Protein AF-A0A5E3XFF3-F1 (afdb_monomer_lite)

Radius of gyration: 21.35 Å; chains: 1; bounding box: 50×36×66 Å

Secondary structure (DSSP, 8-state):
--STTGGGGS----TT-SSPPPPEE-TT--EEEEEEEHHHHHHHHHTEE--TT-EEEEEEE-TT--SHHHHHHHHHHHIIIIIHHHHHHT-STT-SEEEEEEEPPP-SS---S---EEEEEEEEESSSSS-SEEEEEEES--HHHHTS-HHHHHHHTSGGGGG--EEEEES---GGGGSHHHHHHHHHH-TT--EEEEBTTHHHHHHHHHHHHGGG-TT--EEEEES-EE-HHHHHHHHHHHHT-SS--EEEEEEEEE-HHHHHHHHHHHHHH---EEEEE-TTSSS----------

Structure (mmCIF, N/CA/C/O backbone):
data_AF-A0A5E3XFF3-F1
#
_entry.id   AF-A0A5E3XFF3-F1
#
loop_
_atom_site.group_PDB
_atom_site.id
_atom_site.type_symbol
_atom_site.label_atom_id
_atom_site.label_alt_id
_atom_site.label_comp_id
_atom_site.label_asym_id
_atom_site.label_entity_id
_atom_site.label_seq_id
_atom_site.pdbx_PDB_ins_code
_atom_site.Cartn_x
_atom_site.Cartn_y
_atom_site.Cartn_z
_atom_site.occupancy
_atom_site.B_iso_or_equiv
_atom_site.auth_seq_id
_atom_site.auth_comp_id
_atom_site.auth_asym_id
_atom_site.auth_atom_id
_atom_site.pdbx_PDB_model_num
ATOM 1 N N . MET A 1 1 ? 16.169 -21.742 -19.708 1.00 41.34 1 MET A N 1
ATOM 2 C CA . MET A 1 1 ? 17.192 -20.919 -19.018 1.00 41.34 1 MET A CA 1
ATOM 3 C C . MET A 1 1 ? 18.179 -20.257 -19.992 1.00 41.34 1 MET A C 1
ATOM 5 O O . MET A 1 1 ? 19.166 -19.703 -19.539 1.00 41.34 1 MET A O 1
ATOM 9 N N . THR A 1 2 ? 17.910 -20.255 -21.303 1.00 44.78 2 THR A N 1
ATOM 10 C CA . THR A 1 2 ? 18.890 -19.907 -22.350 1.00 44.78 2 THR A CA 1
ATOM 11 C C . THR A 1 2 ? 18.649 -18.565 -23.060 1.00 44.78 2 THR A C 1
ATOM 13 O O . THR A 1 2 ? 19.544 -18.106 -23.753 1.00 44.78 2 THR A O 1
ATOM 16 N N . ASP A 1 3 ? 17.522 -17.877 -22.834 1.00 50.62 3 ASP A N 1
ATOM 17 C CA . ASP A 1 3 ? 17.206 -16.621 -23.552 1.00 50.62 3 ASP A CA 1
ATOM 18 C C . ASP A 1 3 ? 17.627 -15.327 -22.824 1.00 50.62 3 ASP A C 1
ATOM 20 O O . ASP A 1 3 ? 17.732 -14.267 -23.438 1.00 50.62 3 ASP A O 1
ATOM 24 N N . LEU A 1 4 ? 17.910 -15.378 -21.516 1.00 42.06 4 LEU A N 1
ATOM 25 C CA . LEU A 1 4 ? 18.220 -14.175 -20.723 1.00 42.06 4 LEU A CA 1
ATOM 26 C C . LEU A 1 4 ? 19.669 -13.681 -20.877 1.00 42.06 4 LEU A C 1
ATOM 28 O O . LEU A 1 4 ? 19.920 -12.487 -20.715 1.00 42.06 4 LEU A O 1
ATOM 32 N N . GLU A 1 5 ? 20.628 -14.554 -21.207 1.00 42.16 5 GLU A N 1
ATOM 33 C CA . GLU A 1 5 ? 22.022 -14.126 -21.421 1.00 42.16 5 GLU A CA 1
ATOM 34 C C . GLU A 1 5 ? 22.217 -13.387 -22.749 1.00 42.16 5 GLU A C 1
ATOM 36 O O . GLU A 1 5 ? 22.999 -12.438 -22.801 1.00 42.16 5 GLU A O 1
ATOM 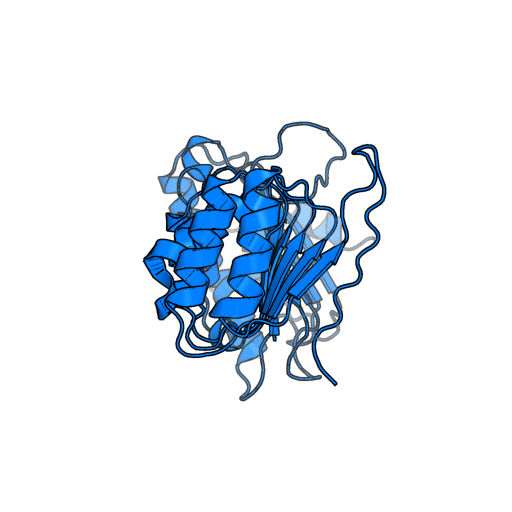41 N N . ALA A 1 6 ? 21.446 -13.731 -23.786 1.00 48.19 6 ALA A N 1
ATOM 42 C CA . ALA A 1 6 ? 21.474 -13.023 -25.066 1.00 48.19 6 ALA A CA 1
ATOM 43 C C . ALA A 1 6 ? 21.045 -11.548 -24.923 1.00 48.19 6 ALA A C 1
ATOM 45 O O . ALA A 1 6 ? 21.601 -10.669 -25.581 1.00 48.19 6 ALA A O 1
ATOM 46 N N . LEU A 1 7 ? 20.126 -11.248 -23.997 1.00 47.81 7 LEU A N 1
ATOM 47 C CA . LEU A 1 7 ? 19.674 -9.880 -23.719 1.00 47.81 7 LEU A CA 1
ATOM 48 C C . LEU A 1 7 ? 20.729 -9.020 -22.998 1.00 47.81 7 LEU A C 1
ATOM 50 O O . LEU A 1 7 ? 20.665 -7.794 -23.070 1.00 47.81 7 LEU A O 1
ATOM 54 N N . ARG A 1 8 ? 21.728 -9.621 -22.332 1.00 48.38 8 ARG A N 1
ATOM 55 C CA . ARG A 1 8 ? 22.768 -8.873 -21.595 1.00 48.38 8 ARG A CA 1
ATOM 56 C C . ARG A 1 8 ? 23.814 -8.217 -22.494 1.00 48.38 8 ARG A C 1
ATOM 58 O O . ARG A 1 8 ? 24.471 -7.280 -22.041 1.00 48.38 8 ARG A O 1
ATOM 65 N N . GLN A 1 9 ? 23.981 -8.696 -23.727 1.00 49.94 9 GLN A N 1
ATOM 66 C CA . GLN A 1 9 ? 24.974 -8.169 -24.671 1.00 49.94 9 GLN A CA 1
ATOM 67 C C . GLN A 1 9 ? 24.425 -7.085 -25.607 1.00 49.94 9 GLN A C 1
ATOM 69 O O . GLN A 1 9 ? 25.189 -6.515 -26.383 1.00 49.94 9 GLN A O 1
ATOM 74 N N . ILE A 1 10 ? 23.128 -6.768 -25.535 1.00 53.09 10 ILE A N 1
ATOM 75 C CA . ILE A 1 10 ? 22.531 -5.718 -26.364 1.00 53.09 10 ILE A CA 1
ATOM 76 C C . ILE A 1 10 ? 23.055 -4.355 -25.875 1.00 53.09 10 ILE A C 1
ATOM 78 O O . ILE A 1 10 ? 22.833 -4.005 -24.709 1.00 53.09 10 ILE A O 1
ATOM 82 N N . PRO A 1 11 ? 23.750 -3.571 -26.726 1.00 49.94 11 PRO A N 1
ATOM 83 C CA . PRO A 1 11 ? 24.155 -2.214 -26.384 1.00 49.94 11 PRO A CA 1
ATOM 84 C C . PRO A 1 11 ? 22.918 -1.412 -25.992 1.00 49.94 11 PRO A C 1
ATOM 86 O O . PRO A 1 11 ? 21.947 -1.367 -26.745 1.00 49.94 11 PRO A O 1
ATOM 89 N N . LEU A 1 12 ? 22.940 -0.798 -24.808 1.00 49.22 12 LEU A N 1
ATOM 90 C CA . LEU A 1 12 ? 21.832 0.033 -24.349 1.00 49.22 12 LEU A CA 1
ATOM 91 C C . LEU A 1 12 ? 21.651 1.189 -25.342 1.00 49.22 12 LEU A C 1
ATOM 93 O O . LEU A 1 12 ? 22.572 2.005 -25.462 1.00 49.22 12 LEU A O 1
ATOM 97 N N . PRO A 1 13 ? 20.514 1.284 -26.055 1.00 48.97 13 PRO A N 1
ATOM 98 C CA . PRO A 1 13 ? 20.259 2.441 -26.893 1.00 48.97 13 PRO A CA 1
ATOM 99 C C . PRO A 1 13 ? 20.263 3.689 -26.010 1.00 48.97 13 PRO A C 1
ATOM 101 O O . PRO A 1 13 ? 19.769 3.678 -24.877 1.00 48.97 13 PRO A O 1
ATOM 104 N N . SER A 1 14 ? 20.837 4.780 -26.515 1.00 50.91 14 SER A N 1
ATOM 105 C CA . SER A 1 14 ? 20.645 6.074 -25.879 1.00 50.91 14 SER A CA 1
ATOM 106 C C . SER A 1 14 ? 19.142 6.367 -25.867 1.00 50.91 14 SER A C 1
ATOM 108 O O . SER A 1 14 ? 18.477 6.309 -26.900 1.00 50.91 14 SER A O 1
ATOM 110 N N . LEU A 1 15 ? 18.595 6.710 -24.697 1.00 51.69 15 LEU A N 1
ATOM 111 C CA . LEU A 1 15 ? 17.179 7.076 -24.507 1.00 51.69 15 LEU A CA 1
ATOM 112 C C . LEU A 1 15 ? 16.758 8.346 -25.294 1.00 51.69 15 LEU A C 1
ATOM 114 O O . LEU A 1 15 ? 15.664 8.855 -25.098 1.00 51.69 15 LEU A O 1
ATOM 118 N N . GLN A 1 16 ? 17.626 8.868 -26.170 1.00 47.78 16 GLN A N 1
ATOM 119 C CA . GLN A 1 16 ? 17.430 10.046 -27.021 1.00 47.78 16 GLN A CA 1
ATOM 120 C C . GLN A 1 16 ? 17.363 9.709 -28.527 1.00 47.78 16 GLN A C 1
ATOM 122 O O . GLN A 1 16 ? 17.363 10.613 -29.359 1.00 47.78 16 GLN A O 1
ATOM 127 N N . SER A 1 17 ? 17.335 8.426 -28.906 1.00 47.41 17 SER A N 1
ATOM 128 C CA . SER A 1 17 ? 17.172 7.999 -30.304 1.00 47.41 17 SER A CA 1
ATOM 129 C C . SER A 1 17 ? 15.835 8.485 -30.890 1.00 47.41 17 SER A C 1
ATOM 131 O O . SER A 1 17 ? 14.776 8.157 -30.363 1.00 47.41 17 SER A O 1
ATOM 133 N N . GLN A 1 18 ? 15.885 9.223 -32.008 1.00 50.91 18 GLN A N 1
ATOM 134 C CA . GLN A 1 18 ? 14.717 9.766 -32.730 1.00 50.91 18 GLN A CA 1
ATOM 135 C C . GLN A 1 18 ? 13.839 8.704 -33.418 1.00 50.91 18 GLN A C 1
ATOM 137 O O . GLN A 1 18 ? 12.769 9.031 -33.929 1.00 50.91 18 GLN A O 1
ATOM 142 N N . HIS A 1 19 ? 14.263 7.440 -33.436 1.00 47.84 19 HIS A N 1
ATOM 143 C CA . HIS A 1 19 ? 13.439 6.340 -33.923 1.00 47.84 19 HIS A CA 1
ATOM 144 C C . HIS A 1 19 ? 12.851 5.570 -32.740 1.00 47.84 19 HIS A C 1
ATOM 146 O O . HIS A 1 19 ? 13.616 5.207 -31.836 1.00 47.84 19 HIS A O 1
ATOM 152 N N . PRO A 1 20 ? 11.527 5.303 -32.733 1.00 55.16 20 PRO A N 1
ATOM 153 C CA . PRO A 1 20 ? 10.927 4.476 -31.700 1.00 55.16 20 PRO A CA 1
ATOM 154 C C . PRO A 1 20 ? 11.626 3.110 -31.708 1.00 55.16 20 PRO A C 1
ATOM 156 O O . PRO A 1 20 ? 11.876 2.560 -32.790 1.00 55.16 20 PRO A O 1
ATOM 159 N N . PRO A 1 21 ? 12.010 2.575 -30.536 1.00 60.88 21 PRO A N 1
ATOM 160 C CA . PRO A 1 21 ? 12.632 1.265 -30.470 1.00 60.88 21 PRO A CA 1
ATOM 161 C C . PRO A 1 21 ? 11.710 0.243 -31.134 1.00 60.88 21 PRO A C 1
ATOM 163 O O . PRO A 1 21 ? 10.493 0.290 -30.966 1.00 60.88 21 PRO A O 1
ATOM 166 N N . LYS A 1 22 ? 12.292 -0.675 -31.913 1.00 68.94 22 LYS A N 1
ATOM 167 C CA . LYS A 1 22 ? 11.537 -1.806 -32.455 1.00 68.94 22 LYS A CA 1
ATOM 168 C C . LYS A 1 22 ? 10.955 -2.578 -31.273 1.00 68.94 22 LYS A C 1
ATOM 170 O O . LYS A 1 22 ? 11.723 -3.068 -30.445 1.00 68.94 22 LYS A O 1
ATOM 175 N N . SER A 1 23 ? 9.632 -2.657 -31.193 1.00 77.00 23 SER A N 1
ATOM 176 C CA . SER A 1 23 ? 8.955 -3.456 -30.184 1.00 77.00 23 SER A CA 1
ATOM 177 C C . SER A 1 23 ? 9.107 -4.942 -30.500 1.00 77.00 23 SER A C 1
ATOM 179 O O . SER A 1 23 ? 9.095 -5.371 -31.657 1.00 77.00 23 SER A O 1
ATOM 181 N N . VAL A 1 24 ? 9.291 -5.740 -29.453 1.00 85.06 24 VAL A N 1
ATOM 182 C CA . VAL A 1 24 ? 9.275 -7.199 -29.524 1.00 85.06 24 VAL A CA 1
ATOM 183 C C . VAL A 1 24 ? 7.954 -7.683 -28.941 1.00 85.06 24 VAL A C 1
ATOM 185 O O . VAL A 1 24 ? 7.688 -7.504 -27.752 1.00 85.06 24 VAL A O 1
ATOM 188 N N . SER A 1 25 ? 7.135 -8.314 -29.784 1.00 87.31 25 SER A N 1
ATOM 189 C CA . SER A 1 25 ? 5.850 -8.889 -29.381 1.00 87.31 25 SER A CA 1
ATOM 190 C C . SER A 1 25 ? 6.030 -10.284 -28.790 1.00 87.31 25 SER A C 1
ATOM 192 O O . SER A 1 25 ? 6.503 -11.202 -29.465 1.00 87.31 25 SER A O 1
ATOM 194 N N . LEU A 1 26 ? 5.644 -10.456 -27.522 1.00 87.88 26 LEU A N 1
ATOM 195 C CA . LEU A 1 26 ? 5.744 -11.724 -26.793 1.00 87.88 26 LEU A CA 1
ATOM 196 C C . LEU A 1 26 ? 4.352 -12.304 -26.503 1.00 87.88 26 LEU A C 1
ATOM 198 O O . LEU A 1 26 ? 3.983 -12.535 -25.356 1.00 87.88 26 LEU A O 1
ATOM 202 N N . SER A 1 27 ? 3.574 -12.574 -27.554 1.00 88.75 27 SER A N 1
ATOM 203 C CA . SER A 1 27 ? 2.142 -12.934 -27.478 1.00 88.75 27 SER A CA 1
ATOM 204 C C . SER A 1 27 ? 1.789 -14.161 -26.620 1.00 88.75 27 SER A C 1
ATOM 206 O O . SER A 1 27 ? 0.639 -14.317 -26.219 1.00 88.75 27 SER A O 1
ATOM 208 N N . LYS A 1 28 ? 2.760 -15.034 -26.323 1.00 90.25 28 LYS A N 1
ATOM 209 C CA . LYS A 1 28 ? 2.586 -16.235 -25.482 1.00 90.25 28 LYS A CA 1
ATOM 210 C C . LYS A 1 28 ? 3.226 -16.115 -24.095 1.00 90.25 28 LYS A C 1
ATOM 212 O O . LYS A 1 28 ? 3.295 -17.110 -23.374 1.00 90.25 28 LYS A O 1
ATOM 217 N N . LEU A 1 29 ? 3.742 -14.941 -23.729 1.00 91.69 29 LEU A N 1
ATOM 218 C CA . LEU A 1 29 ? 4.393 -14.745 -22.441 1.00 91.69 29 LEU A CA 1
ATOM 219 C C . LEU A 1 29 ? 3.367 -14.840 -21.312 1.00 91.69 29 LEU A C 1
ATOM 221 O O . LEU A 1 29 ? 2.369 -14.130 -21.298 1.00 91.69 29 LEU A O 1
ATOM 225 N N . GLN A 1 30 ? 3.629 -15.729 -20.358 1.00 92.06 30 GLN A N 1
ATOM 226 C CA . GLN A 1 30 ? 2.787 -15.887 -19.171 1.00 92.06 30 GLN A CA 1
ATOM 227 C C . GLN A 1 30 ? 3.320 -15.079 -17.989 1.00 92.06 30 GLN A C 1
ATOM 229 O O . GLN A 1 30 ? 2.544 -14.506 -17.228 1.00 92.06 30 GLN A O 1
ATOM 234 N N . THR A 1 31 ? 4.646 -15.018 -17.859 1.00 93.44 31 THR A N 1
ATOM 235 C CA . THR A 1 31 ? 5.323 -14.369 -16.740 1.00 93.44 31 THR A CA 1
ATOM 236 C C . THR A 1 31 ? 6.511 -13.572 -17.248 1.00 93.44 31 THR A C 1
ATOM 238 O O . THR A 1 31 ? 7.383 -14.120 -17.923 1.00 93.44 31 THR A O 1
ATOM 241 N N . LEU A 1 32 ? 6.576 -12.302 -16.864 1.00 94.19 32 LEU A N 1
ATOM 242 C CA . LEU A 1 32 ? 7.746 -11.452 -17.007 1.00 94.19 32 LEU A CA 1
ATOM 243 C C . LEU A 1 32 ? 8.362 -11.225 -15.627 1.00 94.19 32 LEU A C 1
ATOM 245 O O . LEU A 1 32 ? 7.693 -10.722 -14.729 1.00 94.19 32 LEU A O 1
ATOM 249 N N . ASN A 1 33 ? 9.640 -11.562 -15.468 1.00 94.75 33 ASN A N 1
ATOM 250 C CA . ASN A 1 33 ? 10.399 -11.257 -14.259 1.00 94.75 33 ASN A CA 1
ATOM 251 C C . ASN A 1 33 ? 11.711 -10.566 -14.639 1.00 94.75 33 ASN A C 1
ATOM 253 O O . ASN A 1 33 ? 12.575 -11.183 -15.265 1.00 94.75 33 ASN A O 1
ATOM 257 N N . ILE A 1 34 ? 11.840 -9.290 -14.284 1.00 94.31 34 ILE A N 1
ATOM 258 C CA . ILE A 1 34 ? 13.022 -8.472 -14.553 1.00 94.31 34 ILE A CA 1
ATOM 259 C C . ILE A 1 34 ? 13.566 -7.951 -13.227 1.00 94.31 34 ILE A C 1
ATOM 261 O O . ILE A 1 34 ? 12.891 -7.198 -12.532 1.00 94.31 34 ILE A O 1
ATOM 265 N N . THR A 1 35 ? 14.825 -8.280 -12.942 1.00 92.94 35 THR A N 1
ATOM 266 C CA . THR A 1 35 ? 15.599 -7.707 -11.835 1.00 92.94 35 THR A CA 1
ATOM 267 C C . THR A 1 35 ? 16.958 -7.280 -12.372 1.00 92.94 35 THR A C 1
ATOM 269 O O . THR A 1 35 ? 17.793 -8.127 -12.689 1.00 92.94 35 THR A O 1
ATOM 272 N N . ASP A 1 36 ? 17.177 -5.975 -12.524 1.00 93.44 36 ASP A N 1
ATOM 273 C CA . ASP A 1 36 ? 18.432 -5.431 -13.060 1.00 93.44 36 ASP A CA 1
ATOM 274 C C . ASP A 1 36 ? 18.616 -3.962 -12.635 1.00 93.44 36 ASP A C 1
ATOM 276 O O . ASP A 1 36 ? 17.775 -3.371 -11.955 1.00 93.44 36 ASP A O 1
ATOM 280 N N . ASN A 1 37 ? 19.715 -3.343 -13.068 1.00 93.19 37 ASN A N 1
ATOM 281 C CA . ASN A 1 37 ? 19.901 -1.902 -13.011 1.00 93.19 37 ASN A CA 1
ATOM 282 C C . ASN A 1 37 ? 18.696 -1.170 -13.608 1.00 93.19 37 ASN A C 1
ATOM 284 O O . ASN A 1 37 ? 18.279 -1.473 -14.728 1.00 93.19 37 ASN A O 1
ATOM 288 N N . ALA A 1 38 ? 18.202 -0.155 -12.892 1.00 93.88 38 ALA A N 1
ATOM 289 C CA . ALA A 1 38 ? 16.978 0.554 -13.246 1.00 93.88 38 ALA A CA 1
ATOM 290 C C . ALA A 1 38 ? 16.918 0.999 -14.719 1.00 93.88 38 ALA A C 1
ATOM 292 O O . ALA A 1 38 ? 15.908 0.789 -15.384 1.00 93.88 38 ALA A O 1
ATOM 293 N N . ARG A 1 39 ? 18.014 1.548 -15.270 1.00 93.25 39 ARG A N 1
ATOM 294 C CA . ARG A 1 39 ? 18.042 2.018 -16.668 1.00 93.25 39 ARG A CA 1
ATOM 295 C C . ARG A 1 39 ? 17.917 0.876 -17.671 1.00 93.25 39 ARG A C 1
ATOM 297 O O . ARG A 1 39 ? 17.211 1.014 -18.664 1.00 93.25 39 ARG A O 1
ATOM 304 N N . ARG A 1 40 ? 18.604 -0.242 -17.423 1.00 93.88 40 ARG A N 1
ATOM 305 C CA . ARG A 1 40 ? 18.564 -1.407 -18.313 1.00 93.88 40 ARG A CA 1
ATOM 306 C C . ARG A 1 40 ? 17.208 -2.096 -18.245 1.00 93.88 40 ARG A C 1
ATOM 308 O O . ARG A 1 40 ? 16.641 -2.391 -19.289 1.00 93.88 40 ARG A O 1
ATOM 315 N N . ALA A 1 41 ? 16.682 -2.304 -17.042 1.00 94.62 41 ALA A N 1
ATOM 316 C CA . ALA A 1 41 ? 15.364 -2.894 -16.851 1.00 94.62 41 ALA A CA 1
ATOM 317 C C . ALA A 1 41 ? 14.272 -2.070 -17.553 1.00 94.62 41 ALA A C 1
ATOM 319 O O . ALA A 1 41 ? 13.474 -2.634 -18.295 1.00 94.62 41 ALA A O 1
ATOM 320 N N . LEU A 1 42 ? 14.287 -0.739 -17.413 1.00 94.94 42 LEU A N 1
ATOM 321 C CA . LEU A 1 42 ? 13.349 0.134 -18.124 1.00 94.94 42 LEU A CA 1
ATOM 322 C C . LEU A 1 42 ? 13.518 0.089 -19.643 1.00 94.94 42 LEU A C 1
ATOM 324 O O . LEU A 1 42 ? 12.520 0.027 -20.353 1.00 94.94 42 LEU A O 1
ATOM 328 N N . ALA A 1 43 ? 14.754 0.077 -20.151 1.00 93.12 43 ALA A N 1
ATOM 329 C CA . ALA A 1 43 ? 15.001 -0.056 -21.586 1.00 93.12 43 ALA A CA 1
ATOM 330 C C . ALA A 1 43 ? 14.455 -1.381 -22.146 1.00 93.12 43 ALA A C 1
ATOM 332 O O . ALA A 1 43 ? 13.885 -1.385 -23.234 1.00 93.12 43 ALA A O 1
ATOM 333 N N . ILE A 1 44 ? 14.581 -2.480 -21.389 1.00 92.88 44 ILE A N 1
ATOM 334 C CA . ILE A 1 44 ? 13.985 -3.772 -21.747 1.00 92.88 44 ILE A CA 1
ATOM 335 C C . ILE A 1 44 ? 12.461 -3.643 -21.775 1.00 92.88 44 ILE A C 1
ATOM 337 O O . ILE A 1 44 ? 11.866 -3.897 -22.812 1.00 92.88 44 ILE A O 1
ATOM 341 N N . VAL A 1 45 ? 11.831 -3.196 -20.682 1.00 93.25 45 VAL A N 1
ATOM 342 C CA . VAL A 1 45 ? 10.361 -3.085 -20.584 1.00 93.25 45 VAL A CA 1
ATOM 343 C C . VAL A 1 45 ? 9.778 -2.176 -21.672 1.00 93.25 45 VAL A C 1
ATOM 345 O O . VAL A 1 45 ? 8.734 -2.486 -22.236 1.00 93.25 45 VAL A O 1
ATOM 348 N N . ASN A 1 46 ? 10.459 -1.081 -22.012 1.00 93.69 46 ASN A N 1
ATOM 349 C CA . ASN A 1 46 ? 10.027 -0.161 -23.065 1.00 93.69 46 ASN A CA 1
ATOM 350 C C . ASN A 1 46 ? 10.069 -0.785 -24.472 1.00 93.69 46 ASN A C 1
ATOM 352 O O . ASN A 1 46 ? 9.360 -0.340 -25.367 1.00 93.69 46 ASN A O 1
ATOM 356 N N . GLY A 1 47 ? 10.909 -1.800 -24.681 1.00 91.94 47 GLY A N 1
ATOM 357 C CA . GLY A 1 47 ? 11.004 -2.531 -25.944 1.00 91.94 47 GLY A CA 1
ATOM 358 C C . GLY A 1 47 ? 10.060 -3.731 -26.050 1.00 91.94 47 GLY A C 1
ATOM 359 O O . GLY A 1 47 ? 10.089 -4.416 -27.070 1.00 91.94 47 GLY A O 1
ATOM 360 N N . LEU A 1 48 ? 9.259 -4.026 -25.021 1.00 91.44 48 LEU A N 1
ATOM 361 C CA . LEU A 1 48 ? 8.378 -5.193 -24.991 1.00 91.44 48 LEU A CA 1
ATOM 362 C C . LEU A 1 48 ? 6.913 -4.803 -25.191 1.00 91.44 48 LEU A C 1
ATOM 364 O O . LEU A 1 48 ? 6.395 -3.911 -24.525 1.00 91.44 48 LEU A O 1
ATOM 368 N N . GLU A 1 49 ? 6.228 -5.555 -26.046 1.00 90.19 49 GLU A N 1
ATOM 369 C CA . GLU A 1 49 ? 4.767 -5.608 -26.089 1.00 90.19 49 GLU A CA 1
ATOM 370 C C . GLU A 1 49 ? 4.304 -6.833 -25.296 1.00 90.19 49 GLU A C 1
ATOM 372 O O . GLU A 1 49 ? 4.518 -7.983 -25.701 1.00 90.19 49 GLU A O 1
ATOM 377 N N . LEU A 1 50 ? 3.700 -6.577 -24.135 1.00 87.25 50 LEU A N 1
ATOM 378 C CA . LEU A 1 50 ? 3.269 -7.611 -23.200 1.00 87.25 50 LEU A CA 1
ATOM 379 C C . LEU A 1 50 ? 1.780 -7.930 -23.392 1.00 87.25 50 LEU A C 1
ATOM 381 O O . LEU A 1 50 ? 0.963 -7.008 -23.434 1.00 87.25 50 LEU A O 1
ATOM 385 N N . PRO A 1 51 ? 1.388 -9.216 -23.446 1.00 87.62 51 PRO A N 1
ATOM 386 C CA . PRO A 1 51 ? -0.014 -9.601 -23.319 1.00 87.62 51 PRO A CA 1
ATOM 387 C C . PRO A 1 51 ? -0.616 -9.074 -22.011 1.00 87.62 51 PRO A C 1
ATOM 389 O O . PRO A 1 51 ? 0.034 -9.165 -20.967 1.00 87.62 51 PRO A O 1
ATOM 392 N N . ALA A 1 52 ? -1.872 -8.615 -22.036 1.00 84.88 52 ALA A N 1
ATOM 393 C CA . ALA A 1 52 ? -2.564 -8.111 -20.843 1.00 84.88 52 ALA A CA 1
ATOM 394 C C . ALA A 1 52 ? -2.596 -9.138 -19.697 1.00 84.88 52 ALA A C 1
ATOM 396 O O . ALA A 1 52 ? -2.447 -8.779 -18.537 1.00 84.88 52 ALA A O 1
ATOM 397 N N . SER A 1 53 ? -2.682 -10.432 -20.015 1.00 86.00 53 SER A N 1
ATOM 398 C CA . SER A 1 53 ? -2.705 -11.521 -19.032 1.00 86.00 53 SER A CA 1
ATOM 399 C C . SER A 1 53 ? -1.356 -11.815 -18.355 1.00 86.00 53 SER A C 1
ATOM 401 O O . SER A 1 53 ? -1.274 -12.731 -17.534 1.00 86.00 53 SER A O 1
ATOM 403 N N . THR A 1 54 ? -0.278 -11.115 -18.721 1.00 90.12 54 THR A N 1
ATOM 404 C CA . THR A 1 54 ? 1.081 -11.418 -18.245 1.00 90.12 54 THR A CA 1
ATOM 405 C C . THR A 1 54 ? 1.240 -11.080 -16.766 1.00 90.12 54 THR A C 1
ATOM 407 O O . THR A 1 54 ? 1.064 -9.933 -16.350 1.00 90.12 54 THR A O 1
ATOM 410 N N . ILE A 1 55 ? 1.679 -12.054 -15.968 1.00 90.62 55 ILE A N 1
ATOM 411 C CA . ILE A 1 55 ? 2.129 -11.804 -14.597 1.00 90.62 55 ILE A CA 1
ATOM 412 C C . ILE A 1 55 ? 3.447 -11.033 -14.669 1.00 90.62 55 ILE A C 1
ATOM 414 O O . ILE A 1 55 ? 4.444 -11.548 -15.172 1.00 90.62 55 ILE A O 1
ATOM 418 N N . THR A 1 56 ? 3.453 -9.799 -14.174 1.00 92.62 56 THR A N 1
ATOM 419 C CA . THR A 1 56 ? 4.590 -8.886 -14.341 1.00 92.62 56 THR A CA 1
ATOM 420 C C . THR A 1 56 ? 5.265 -8.619 -13.006 1.00 92.62 56 THR A C 1
ATOM 422 O O . THR A 1 56 ? 4.611 -8.210 -12.052 1.00 92.62 56 THR A O 1
ATOM 425 N N . LEU A 1 57 ? 6.573 -8.860 -12.935 1.00 94.25 57 LEU A N 1
ATOM 426 C CA . LEU A 1 57 ? 7.419 -8.586 -11.779 1.00 94.25 57 LEU A CA 1
ATOM 427 C C . LEU A 1 57 ? 8.626 -7.772 -12.248 1.00 94.25 57 LEU A C 1
ATOM 429 O O . LEU A 1 57 ? 9.476 -8.281 -12.978 1.00 94.25 57 LEU A O 1
ATOM 433 N N . ILE A 1 58 ? 8.700 -6.507 -11.844 1.00 94.31 58 ILE A N 1
ATOM 434 C CA . ILE A 1 58 ? 9.779 -5.595 -12.237 1.00 94.31 58 ILE A CA 1
ATOM 435 C C . ILE A 1 58 ? 10.459 -5.057 -10.980 1.00 94.31 58 ILE A C 1
ATOM 437 O O . ILE A 1 58 ? 9.847 -4.346 -10.192 1.00 94.31 58 ILE A O 1
ATOM 441 N N . SER A 1 59 ? 11.739 -5.359 -10.801 1.00 94.06 59 SER A N 1
ATOM 442 C CA . SER A 1 59 ? 12.559 -4.871 -9.692 1.00 94.06 59 SER A CA 1
ATOM 443 C C . SER A 1 59 ? 13.727 -4.049 -10.232 1.00 94.06 59 SER A C 1
ATOM 445 O O . SER A 1 59 ? 14.542 -4.547 -11.011 1.00 94.06 59 SER A O 1
ATOM 447 N N . LEU A 1 60 ? 13.823 -2.788 -9.816 1.00 94.06 60 LEU A N 1
ATOM 448 C CA . LEU A 1 60 ? 14.827 -1.843 -10.302 1.00 94.06 60 LEU A CA 1
ATOM 449 C C . LEU A 1 60 ? 15.913 -1.590 -9.245 1.00 94.06 60 LEU A C 1
ATOM 451 O O . LEU A 1 60 ? 15.622 -1.086 -8.158 1.00 94.06 60 LEU A O 1
ATOM 455 N N . ASP A 1 61 ? 17.172 -1.888 -9.588 1.00 91.94 61 ASP A N 1
ATOM 456 C CA . ASP A 1 61 ? 18.342 -1.541 -8.769 1.00 91.94 61 ASP A CA 1
ATOM 457 C C . ASP A 1 61 ? 18.680 -0.056 -8.926 1.00 91.94 61 ASP A C 1
ATOM 459 O O . ASP A 1 61 ? 19.123 0.393 -9.995 1.00 91.94 61 ASP A O 1
ATOM 463 N N . CYS A 1 62 ? 18.521 0.698 -7.844 1.00 90.81 62 CYS A N 1
ATOM 464 C CA . CYS A 1 62 ? 18.781 2.131 -7.794 1.00 90.81 62 CYS A CA 1
ATOM 465 C C . CYS A 1 62 ? 20.175 2.483 -7.251 1.00 90.81 62 CYS A C 1
ATOM 467 O O . CYS A 1 62 ? 20.478 3.666 -7.113 1.00 90.81 62 CYS A O 1
ATOM 469 N N . ASN A 1 63 ? 21.067 1.511 -7.006 1.00 89.19 63 ASN A N 1
ATOM 470 C CA . ASN A 1 63 ? 22.373 1.761 -6.372 1.00 89.19 63 ASN A CA 1
ATOM 471 C C . ASN A 1 63 ? 23.254 2.788 -7.124 1.00 89.19 63 ASN A C 1
ATOM 473 O O . ASN A 1 63 ? 24.058 3.512 -6.532 1.00 89.19 63 ASN A O 1
ATOM 477 N N . ALA A 1 64 ? 23.092 2.885 -8.447 1.00 88.25 64 ALA A N 1
ATOM 478 C CA . ALA A 1 64 ? 23.819 3.849 -9.275 1.00 88.25 64 ALA A CA 1
ATOM 479 C C . ALA A 1 64 ? 23.348 5.309 -9.091 1.00 88.25 64 ALA A C 1
ATOM 481 O O . ALA A 1 64 ? 24.016 6.227 -9.572 1.00 88.25 64 ALA A O 1
ATOM 482 N N . MET A 1 65 ? 22.214 5.539 -8.423 1.00 88.62 65 MET A N 1
ATOM 483 C CA . MET A 1 65 ? 21.626 6.863 -8.222 1.00 88.62 65 MET A CA 1
ATOM 484 C C . MET A 1 65 ? 22.206 7.515 -6.973 1.00 88.62 65 MET A C 1
ATOM 486 O O . MET A 1 65 ? 22.172 6.964 -5.874 1.00 88.62 65 MET A O 1
ATOM 490 N N . LYS A 1 66 ? 22.778 8.704 -7.157 1.00 86.06 66 LYS A N 1
ATOM 491 C CA . LYS A 1 66 ? 23.495 9.445 -6.113 1.00 86.06 66 LYS A CA 1
ATOM 492 C C . LYS A 1 66 ? 22.791 10.737 -5.704 1.00 86.06 66 LYS A C 1
ATOM 494 O O . LYS A 1 66 ? 23.173 11.310 -4.690 1.00 86.06 66 LYS A O 1
ATOM 499 N N . SER A 1 67 ? 21.798 11.201 -6.465 1.00 86.31 67 SER A N 1
ATOM 500 C CA . SER A 1 67 ? 21.080 12.451 -6.192 1.00 86.31 67 SER A CA 1
ATOM 501 C C . SER A 1 67 ? 19.563 12.302 -6.321 1.00 86.31 67 SER A C 1
ATOM 503 O O . SER A 1 67 ? 19.074 11.462 -7.075 1.00 86.31 67 SER A O 1
ATOM 505 N N . ALA A 1 68 ? 18.817 13.168 -5.628 1.00 83.88 68 ALA A N 1
ATOM 506 C CA . ALA A 1 68 ? 17.355 13.222 -5.709 1.00 83.88 68 ALA A CA 1
ATOM 507 C C . ALA A 1 68 ? 16.857 13.498 -7.140 1.00 83.88 68 ALA A C 1
ATOM 509 O O . ALA A 1 68 ? 15.918 12.862 -7.598 1.00 83.88 68 ALA A O 1
ATOM 510 N N . SER A 1 69 ? 17.540 14.367 -7.895 1.00 87.62 69 SER A N 1
ATOM 511 C CA . SER A 1 69 ? 17.198 14.633 -9.302 1.00 87.62 69 SER A CA 1
ATOM 512 C C . SER A 1 69 ? 17.295 13.380 -10.181 1.00 87.62 69 SER A C 1
ATOM 514 O O . SER A 1 69 ? 16.436 13.165 -11.031 1.00 87.62 69 SER A O 1
ATOM 516 N N . GLN A 1 70 ? 18.293 12.513 -9.964 1.00 90.25 70 GLN A N 1
ATOM 517 C CA . GLN A 1 70 ? 18.391 11.249 -10.704 1.00 90.25 70 GLN A CA 1
ATOM 518 C C . GLN A 1 70 ? 17.232 10.305 -10.386 1.00 90.25 70 GLN A C 1
ATOM 520 O O . GLN A 1 70 ? 16.756 9.620 -11.289 1.00 90.25 70 GLN A O 1
ATOM 525 N N . VAL A 1 71 ? 16.781 10.286 -9.130 1.00 87.94 71 VAL A N 1
ATOM 526 C CA . VAL A 1 71 ? 15.627 9.488 -8.711 1.00 87.94 71 VAL A CA 1
ATOM 527 C C . VAL A 1 71 ? 14.345 10.053 -9.311 1.00 87.94 71 VAL A C 1
ATOM 529 O O . VAL A 1 71 ? 13.593 9.298 -9.906 1.00 87.94 71 VAL A O 1
ATOM 532 N N . ASN A 1 72 ? 14.129 11.367 -9.270 1.00 88.50 72 ASN A N 1
ATOM 533 C CA . ASN A 1 72 ? 12.948 11.983 -9.882 1.00 88.50 72 ASN A CA 1
ATOM 534 C C . ASN A 1 72 ? 12.895 11.718 -11.393 1.00 88.50 72 ASN A C 1
ATOM 536 O O . ASN A 1 72 ? 11.861 11.313 -11.912 1.00 88.50 72 ASN A O 1
ATOM 540 N N . ASN A 1 73 ? 14.031 11.831 -12.090 1.00 91.12 73 ASN A N 1
ATOM 541 C CA . ASN A 1 73 ? 14.120 11.481 -13.510 1.00 91.12 73 ASN A CA 1
ATOM 542 C C . ASN A 1 73 ? 13.848 9.991 -13.771 1.00 91.12 73 ASN A C 1
ATOM 544 O O . ASN A 1 73 ? 13.342 9.642 -14.839 1.00 91.12 73 ASN A O 1
ATOM 548 N N . LEU A 1 74 ? 14.216 9.101 -12.839 1.00 92.69 74 LEU A N 1
ATOM 549 C CA . LEU A 1 74 ? 13.833 7.691 -12.906 1.00 92.69 74 LEU A CA 1
ATOM 550 C C . LEU A 1 74 ? 12.321 7.546 -12.732 1.00 92.69 74 LEU A C 1
ATOM 552 O O . LEU A 1 74 ? 11.711 6.842 -13.524 1.00 92.69 74 LEU A O 1
ATOM 556 N N . LEU A 1 75 ? 11.729 8.194 -11.728 1.00 91.38 75 LEU A N 1
ATOM 557 C CA . LEU A 1 75 ? 10.298 8.105 -11.441 1.00 91.38 75 LEU A CA 1
ATOM 558 C C . LEU A 1 75 ? 9.461 8.587 -12.628 1.00 91.38 75 LEU A C 1
ATOM 560 O O . LEU A 1 75 ? 8.556 7.876 -13.038 1.00 91.38 75 LEU A O 1
ATOM 564 N N . THR A 1 76 ? 9.840 9.686 -13.287 1.00 91.75 76 THR A N 1
ATOM 565 C CA . THR A 1 76 ? 9.184 10.123 -14.533 1.00 91.75 76 THR A CA 1
ATOM 566 C C . THR A 1 76 ? 9.247 9.061 -15.637 1.00 91.75 76 THR A C 1
ATOM 568 O O . THR A 1 76 ? 8.270 8.847 -16.350 1.00 91.75 76 THR A O 1
ATOM 571 N N . GLN A 1 77 ? 10.380 8.369 -15.792 1.00 93.56 77 GLN A N 1
ATOM 572 C CA . GLN A 1 77 ? 10.498 7.281 -16.772 1.00 93.56 77 GLN A CA 1
ATOM 573 C C . GLN A 1 77 ? 9.692 6.047 -16.366 1.00 93.56 77 GLN A C 1
ATOM 575 O O . GLN A 1 77 ? 9.105 5.392 -17.221 1.00 93.56 77 GLN A O 1
ATOM 580 N N . VAL A 1 78 ? 9.667 5.726 -15.073 1.00 93.88 78 VAL A N 1
ATOM 581 C CA . VAL A 1 78 ? 8.848 4.658 -14.501 1.00 93.88 78 VAL A CA 1
ATOM 582 C C . VAL A 1 78 ? 7.370 4.943 -14.766 1.00 93.88 78 VAL A C 1
ATOM 584 O O . VAL A 1 78 ? 6.690 4.071 -15.293 1.00 93.88 78 VAL A O 1
ATOM 587 N N . ASP A 1 79 ? 6.889 6.158 -14.520 1.00 91.50 79 ASP A N 1
ATOM 588 C CA . ASP A 1 79 ? 5.507 6.547 -14.814 1.00 91.50 79 ASP A CA 1
ATOM 589 C C . ASP A 1 79 ? 5.195 6.398 -16.304 1.00 91.50 79 ASP A C 1
ATOM 591 O O . ASP A 1 79 ? 4.198 5.785 -16.683 1.00 91.50 79 ASP A O 1
ATOM 595 N N . HIS A 1 80 ? 6.085 6.900 -17.162 1.00 92.00 80 HIS A N 1
ATOM 596 C CA . HIS A 1 80 ? 5.883 6.840 -18.603 1.00 92.00 80 HIS A CA 1
ATOM 597 C C . HIS A 1 80 ? 5.892 5.407 -19.148 1.00 92.00 80 HIS A C 1
ATOM 599 O O . HIS A 1 80 ? 5.054 5.072 -19.977 1.00 92.00 80 HIS A O 1
ATOM 605 N N . ILE A 1 81 ? 6.818 4.557 -18.702 1.00 92.75 81 ILE A N 1
ATOM 606 C CA . ILE A 1 81 ? 6.993 3.203 -19.243 1.00 92.75 81 ILE A CA 1
ATOM 607 C C . ILE A 1 81 ? 6.083 2.225 -18.501 1.00 92.75 81 ILE A C 1
ATOM 609 O O . ILE A 1 81 ? 5.208 1.592 -19.082 1.00 92.75 81 ILE A O 1
ATOM 613 N N . ILE A 1 82 ? 6.296 2.093 -17.195 1.00 92.06 82 ILE A N 1
ATOM 614 C CA . ILE A 1 82 ? 5.636 1.097 -16.354 1.00 92.06 82 ILE A CA 1
ATOM 615 C C . ILE A 1 82 ? 4.180 1.498 -16.094 1.00 92.06 82 ILE A C 1
ATOM 617 O O . ILE A 1 82 ? 3.289 0.659 -16.236 1.00 92.06 82 ILE A O 1
ATOM 621 N N . GLY A 1 83 ? 3.932 2.774 -15.782 1.00 91.06 83 GLY A N 1
ATOM 622 C CA . GLY A 1 83 ? 2.579 3.295 -15.578 1.00 91.06 83 GLY A CA 1
ATOM 623 C C . GLY A 1 83 ? 1.705 3.150 -16.826 1.00 91.06 83 GLY A C 1
ATOM 624 O O . GLY A 1 83 ? 0.575 2.675 -16.720 1.00 91.06 83 GLY A O 1
ATOM 625 N N . SER A 1 84 ? 2.235 3.450 -18.019 1.00 89.00 84 SER A N 1
ATOM 626 C CA . SER A 1 84 ? 1.501 3.260 -19.285 1.00 89.00 84 SER A CA 1
ATOM 627 C C . SER A 1 84 ? 1.221 1.791 -19.602 1.00 89.00 84 SER A C 1
ATOM 629 O O . SER A 1 84 ? 0.124 1.468 -20.056 1.00 89.00 84 SER A O 1
ATOM 631 N N . HIS A 1 85 ? 2.168 0.883 -19.334 1.00 88.56 85 HIS A N 1
ATOM 632 C CA . HIS A 1 85 ? 1.938 -0.560 -19.496 1.00 88.56 85 HIS A CA 1
ATOM 633 C C . HIS A 1 85 ? 0.814 -1.056 -18.589 1.00 88.56 85 HIS A C 1
ATOM 635 O O . HIS A 1 85 ? -0.083 -1.764 -19.044 1.00 88.56 85 HIS A O 1
ATOM 641 N N . LEU A 1 86 ? 0.826 -0.643 -17.320 1.00 89.75 86 LEU A N 1
ATOM 642 C CA . LEU A 1 86 ? -0.242 -0.976 -16.384 1.00 89.75 86 LEU A CA 1
ATOM 643 C C . LEU A 1 86 ? -1.582 -0.375 -16.840 1.00 89.75 86 LEU A C 1
ATOM 645 O O . LEU A 1 86 ? -2.590 -1.076 -16.842 1.00 89.75 86 LEU A O 1
ATOM 649 N N . ALA A 1 87 ? -1.600 0.892 -17.270 1.00 88.94 87 ALA A N 1
ATOM 650 C CA . ALA A 1 87 ? -2.782 1.566 -17.817 1.00 88.94 87 ALA A CA 1
ATOM 651 C C . ALA A 1 87 ? -3.376 0.804 -19.010 1.00 88.94 87 ALA A C 1
ATOM 653 O O . ALA A 1 87 ? -4.577 0.559 -19.051 1.00 88.94 87 ALA A O 1
ATOM 654 N N . SER A 1 88 ? -2.529 0.366 -19.942 1.00 87.25 88 SER A N 1
ATOM 655 C CA . SER A 1 88 ? -2.959 -0.423 -21.095 1.00 87.25 88 SER A CA 1
ATOM 656 C C . SER A 1 88 ? -3.520 -1.785 -20.680 1.00 87.25 88 SER A C 1
ATOM 658 O O . SER A 1 88 ? -4.554 -2.203 -21.206 1.00 87.25 88 SER A O 1
ATOM 660 N N . ALA A 1 89 ? -2.865 -2.468 -19.735 1.00 85.00 89 ALA A N 1
ATOM 661 C CA . ALA A 1 89 ? -3.288 -3.780 -19.248 1.00 85.00 89 ALA A CA 1
ATOM 662 C C . ALA A 1 89 ? -4.644 -3.744 -18.522 1.00 85.00 89 ALA A C 1
ATOM 664 O O . ALA A 1 89 ? -5.370 -4.734 -18.559 1.00 85.00 89 ALA A O 1
ATOM 665 N N . CYS A 1 90 ? -5.004 -2.604 -17.926 1.00 87.44 90 CYS A N 1
ATOM 666 C CA . CYS A 1 90 ? -6.280 -2.393 -17.237 1.00 87.44 90 CYS A CA 1
ATOM 667 C C . CYS A 1 90 ? -7.179 -1.362 -17.950 1.00 87.44 90 CYS A C 1
ATOM 669 O O . CYS A 1 90 ? -7.921 -0.613 -17.318 1.00 87.44 90 CYS A O 1
ATOM 671 N N . SER A 1 91 ? -7.105 -1.285 -19.278 1.00 86.25 91 SER A N 1
ATOM 672 C CA . SER A 1 91 ? -7.893 -0.322 -20.064 1.00 86.25 91 SER A CA 1
ATOM 673 C C . SER A 1 91 ? -9.371 -0.707 -20.221 1.00 86.25 91 SER A C 1
ATOM 675 O O . SER A 1 91 ? -10.188 0.118 -20.631 1.00 86.25 91 SER A O 1
ATOM 677 N N . SER A 1 92 ? -9.737 -1.953 -19.907 1.00 85.56 92 SER A N 1
ATOM 678 C CA . SER A 1 92 ? -11.105 -2.447 -20.077 1.00 85.56 92 SER A CA 1
ATOM 679 C C . SER A 1 92 ? -12.009 -2.016 -18.913 1.00 85.56 92 SER A C 1
ATOM 681 O O . SER A 1 92 ? -11.568 -2.029 -17.760 1.00 85.56 92 SER A O 1
ATOM 683 N N . PRO A 1 93 ? -13.289 -1.675 -19.153 1.00 84.75 93 PRO A N 1
ATOM 684 C CA . PRO A 1 93 ? -14.232 -1.393 -18.076 1.00 84.75 93 PRO A CA 1
ATOM 685 C C . PRO A 1 93 ? -14.312 -2.558 -17.084 1.00 84.75 93 PRO A C 1
ATOM 687 O O . PRO A 1 93 ? -14.508 -3.704 -17.482 1.00 84.75 93 PRO A O 1
ATOM 690 N N . GLY A 1 94 ? -14.156 -2.262 -15.794 1.00 84.69 94 GLY A N 1
ATOM 691 C CA . GLY A 1 94 ? -14.152 -3.281 -14.742 1.00 84.69 94 GLY A CA 1
ATOM 692 C C . GLY A 1 94 ? -12.850 -4.077 -14.619 1.00 84.69 94 GLY A C 1
ATOM 693 O O . GLY A 1 94 ? -12.795 -4.972 -13.787 1.00 84.69 94 GLY A O 1
ATOM 694 N N . SER A 1 95 ? -11.807 -3.758 -15.391 1.00 87.00 95 SER A N 1
ATOM 695 C CA . SER A 1 95 ? -10.459 -4.288 -15.153 1.00 87.00 95 SER A CA 1
ATOM 696 C C . SER A 1 95 ? -9.732 -3.479 -14.072 1.00 87.00 95 SER A C 1
ATOM 698 O O . SER A 1 95 ? -10.101 -2.343 -13.764 1.00 87.00 95 SER A O 1
ATOM 700 N N . GLY A 1 96 ? -8.721 -4.080 -13.448 1.00 89.88 96 GLY A N 1
ATOM 701 C CA . GLY A 1 96 ? -8.012 -3.494 -12.313 1.00 89.88 96 GLY A CA 1
ATOM 702 C C . GLY A 1 96 ? -7.731 -4.520 -11.225 1.00 89.88 96 GLY A C 1
ATOM 703 O O . GLY A 1 96 ? -7.785 -5.727 -11.465 1.00 89.88 96 GLY A O 1
ATOM 704 N N . PHE A 1 97 ? -7.432 -4.033 -10.024 1.00 93.19 97 PHE A N 1
ATOM 705 C CA . PHE A 1 97 ? -7.004 -4.858 -8.900 1.00 93.19 97 PHE A CA 1
ATOM 706 C C . PHE A 1 97 ? -7.710 -4.429 -7.625 1.00 93.19 97 PHE A C 1
ATOM 708 O O . PHE A 1 97 ? -7.750 -3.245 -7.298 1.00 93.19 97 PHE A O 1
ATOM 715 N N . GLU A 1 98 ? -8.207 -5.393 -6.858 1.00 93.88 98 GLU A N 1
ATOM 716 C CA . GLU A 1 98 ? -8.874 -5.080 -5.594 1.00 93.88 98 GLU A CA 1
ATOM 717 C C . GLU A 1 98 ? -7.893 -4.863 -4.443 1.00 93.88 98 GLU A C 1
ATOM 719 O O . GLU A 1 98 ? -8.249 -4.223 -3.451 1.00 93.88 98 GLU A O 1
ATOM 724 N N . THR A 1 99 ? -6.677 -5.410 -4.534 1.00 95.50 99 THR A N 1
ATOM 725 C CA . THR A 1 99 ? -5.710 -5.397 -3.432 1.00 95.50 99 THR A CA 1
ATOM 726 C C . THR A 1 99 ? -4.396 -4.743 -3.823 1.00 95.50 99 THR A C 1
ATOM 728 O O . THR A 1 99 ? -3.731 -5.172 -4.761 1.00 95.50 99 THR A O 1
ATOM 731 N N . LEU A 1 100 ? -3.994 -3.763 -3.020 1.00 95.44 100 LEU A N 1
ATOM 732 C CA . LEU A 1 100 ? -2.669 -3.166 -2.996 1.00 95.44 100 LEU A CA 1
ATOM 733 C C . LEU A 1 100 ? -1.903 -3.674 -1.773 1.00 95.44 100 LEU A C 1
ATOM 735 O O . LEU A 1 100 ? -2.364 -3.527 -0.642 1.00 95.44 100 LEU A O 1
ATOM 739 N N . ILE A 1 101 ? -0.709 -4.215 -1.991 1.00 94.00 101 ILE A N 1
ATOM 740 C CA . ILE A 1 101 ? 0.231 -4.595 -0.938 1.00 94.00 101 ILE A CA 1
ATOM 741 C C . ILE A 1 101 ? 1.493 -3.749 -1.078 1.00 94.00 101 ILE A C 1
ATOM 743 O O . ILE A 1 101 ? 2.150 -3.766 -2.118 1.00 94.00 101 ILE A O 1
ATOM 747 N N . LEU A 1 102 ? 1.845 -3.034 -0.015 1.00 92.38 102 LEU A N 1
ATOM 748 C CA . LEU A 1 102 ? 3.102 -2.312 0.130 1.00 92.38 102 LEU A CA 1
ATOM 749 C C . LEU A 1 102 ? 3.996 -3.088 1.100 1.00 92.38 102 LEU A C 1
ATOM 751 O O . LEU A 1 102 ? 3.574 -3.425 2.206 1.00 92.38 102 LEU A O 1
ATOM 755 N N . SER A 1 103 ? 5.232 -3.377 0.710 1.00 90.06 103 SER A N 1
ATOM 756 C CA . SER A 1 103 ? 6.182 -4.081 1.578 1.00 90.06 103 SER A CA 1
ATOM 757 C C . SER A 1 103 ? 7.614 -3.653 1.330 1.00 90.06 103 SER A C 1
ATOM 759 O O . SER A 1 103 ? 7.905 -3.031 0.309 1.00 90.06 103 SER A O 1
ATOM 761 N N . SER A 1 104 ? 8.542 -4.001 2.226 1.00 86.12 104 SER A N 1
ATOM 762 C CA . SER A 1 104 ? 9.969 -3.887 1.902 1.00 86.12 104 SER A CA 1
ATOM 763 C C . SER A 1 104 ? 10.297 -4.695 0.654 1.00 86.12 104 SER A C 1
ATOM 765 O O . SER A 1 104 ? 9.733 -5.771 0.428 1.00 86.12 104 SER A O 1
ATOM 767 N N . ALA A 1 105 ? 11.185 -4.146 -0.176 1.00 81.06 105 ALA A N 1
ATOM 768 C CA . ALA A 1 105 ? 11.687 -4.872 -1.330 1.00 81.06 105 ALA A CA 1
ATOM 769 C C . ALA A 1 105 ? 12.400 -6.149 -0.843 1.00 81.06 105 ALA A C 1
ATOM 771 O O . ALA A 1 105 ? 13.165 -6.081 0.124 1.00 81.06 105 ALA A O 1
ATOM 772 N N . PRO A 1 106 ? 12.142 -7.313 -1.459 1.00 69.06 106 PRO A N 1
ATOM 773 C CA . PRO A 1 106 ? 12.752 -8.562 -1.033 1.00 69.06 106 PRO A CA 1
ATOM 774 C C . PRO A 1 106 ? 14.267 -8.526 -1.255 1.00 69.06 106 PRO A C 1
ATOM 776 O O . PRO A 1 106 ? 14.772 -7.950 -2.222 1.00 69.06 106 PRO A O 1
ATOM 779 N N . ASP A 1 107 ? 14.995 -9.181 -0.354 1.00 65.50 107 ASP A N 1
ATOM 780 C CA . ASP A 1 107 ? 16.429 -9.401 -0.505 1.00 65.50 107 ASP A CA 1
ATOM 781 C C . ASP A 1 107 ? 16.669 -10.466 -1.584 1.00 65.50 107 ASP A C 1
ATOM 783 O O . ASP A 1 107 ? 16.672 -11.669 -1.326 1.00 65.50 107 ASP A O 1
ATOM 787 N N . TYR A 1 108 ? 16.857 -10.017 -2.825 1.00 60.69 108 TYR A N 1
ATOM 788 C CA . TYR A 1 108 ? 17.166 -10.900 -3.951 1.00 60.69 108 TYR A CA 1
ATOM 789 C C . TYR A 1 108 ? 18.611 -11.420 -3.945 1.00 60.69 108 TYR A C 1
ATOM 791 O O . TYR A 1 108 ? 18.941 -12.284 -4.757 1.00 60.69 108 TYR A O 1
ATOM 799 N N . ARG A 1 109 ? 19.495 -10.890 -3.088 1.00 58.81 109 ARG A N 1
ATOM 800 C CA . ARG A 1 109 ? 20.918 -11.268 -3.058 1.00 58.81 109 ARG A CA 1
ATOM 801 C C . ARG A 1 109 ? 21.264 -12.181 -1.882 1.00 58.81 109 ARG A C 1
ATOM 803 O O . ARG A 1 109 ? 22.377 -12.699 -1.850 1.00 58.81 109 ARG A O 1
ATOM 810 N N . GLY A 1 110 ? 20.334 -12.400 -0.952 1.00 56.06 110 GLY A N 1
ATOM 811 C CA . GLY A 1 110 ? 20.556 -13.190 0.261 1.00 56.06 110 GLY A CA 1
ATOM 812 C C . GLY A 1 110 ? 21.592 -12.567 1.200 1.00 56.06 110 GLY A C 1
ATOM 813 O O . GLY A 1 110 ? 22.126 -13.254 2.074 1.00 56.06 110 GLY A O 1
ATOM 814 N N . VAL A 1 111 ? 21.918 -11.287 1.001 1.00 52.28 111 VAL A N 1
ATOM 815 C CA . VAL A 1 111 ? 22.867 -10.551 1.829 1.00 52.28 111 VAL A CA 1
ATOM 816 C C . VAL A 1 111 ? 22.043 -9.674 2.756 1.00 52.28 111 VAL A C 1
ATOM 818 O O . VAL A 1 111 ? 21.374 -8.752 2.307 1.00 52.28 111 VAL A O 1
ATOM 821 N N . LYS A 1 112 ? 22.154 -9.917 4.068 1.00 55.28 112 LYS A N 1
ATOM 822 C CA . LYS A 1 112 ? 21.531 -9.122 5.147 1.00 55.28 112 LYS A CA 1
ATOM 823 C C . LYS A 1 112 ? 22.076 -7.685 5.251 1.00 55.28 112 LYS A C 1
ATOM 825 O O . LYS A 1 112 ? 22.258 -7.166 6.348 1.00 55.28 112 LYS A O 1
ATOM 830 N N . THR A 1 113 ? 22.412 -7.048 4.140 1.00 53.62 113 THR A N 1
ATOM 831 C CA . THR A 1 113 ? 22.625 -5.609 4.102 1.00 53.62 113 THR A CA 1
ATOM 832 C C . THR A 1 113 ? 21.277 -4.912 4.192 1.00 53.62 113 THR A C 1
ATOM 834 O O . THR A 1 113 ? 20.269 -5.431 3.718 1.00 53.62 113 THR A O 1
ATOM 837 N N . GLU A 1 114 ? 21.260 -3.750 4.835 1.00 59.44 114 GLU A N 1
ATOM 838 C CA . GLU A 1 114 ? 20.095 -2.880 4.978 1.00 59.44 114 GLU A CA 1
ATOM 839 C C . GLU A 1 114 ? 19.616 -2.435 3.588 1.00 59.44 114 GLU A C 1
ATOM 841 O O . GLU A 1 114 ? 20.010 -1.402 3.049 1.00 59.44 114 GLU A O 1
ATOM 846 N N . HIS A 1 115 ? 18.810 -3.276 2.939 1.00 62.5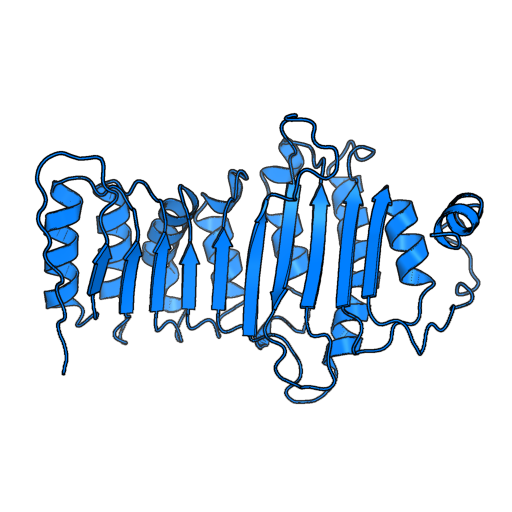3 115 HIS A N 1
ATOM 847 C CA . HIS A 1 115 ? 18.252 -2.971 1.636 1.00 62.53 115 HIS A CA 1
ATOM 848 C C . HIS A 1 115 ? 17.128 -1.962 1.815 1.00 62.53 115 HIS A C 1
ATOM 850 O O . HIS A 1 115 ? 15.995 -2.260 2.182 1.00 62.53 115 HIS A O 1
ATOM 856 N N . HIS A 1 116 ? 17.494 -0.725 1.542 1.00 76.62 116 HIS A N 1
ATOM 857 C CA . HIS A 1 116 ? 16.610 0.411 1.462 1.00 76.62 116 HIS A CA 1
ATOM 858 C C . HIS A 1 116 ? 15.784 0.338 0.169 1.00 76.62 116 HIS A C 1
ATOM 860 O O . HIS A 1 116 ? 16.323 0.406 -0.939 1.00 76.62 116 HIS A O 1
ATOM 866 N N . GLY A 1 117 ? 14.471 0.170 0.290 1.00 85.00 117 GLY A N 1
ATOM 867 C CA . GLY A 1 117 ? 13.588 0.035 -0.862 1.00 85.00 117 GLY A CA 1
ATOM 868 C C . GLY A 1 117 ? 12.165 -0.328 -0.478 1.00 85.00 117 GLY A C 1
ATOM 869 O O . GLY A 1 117 ? 11.882 -0.636 0.679 1.00 85.00 117 GLY A O 1
ATOM 870 N N . PHE A 1 118 ? 11.277 -0.316 -1.462 1.00 87.94 118 PHE A N 1
ATOM 871 C CA . PHE A 1 118 ? 9.900 -0.761 -1.300 1.00 87.94 118 PHE A CA 1
ATOM 872 C C . PHE A 1 118 ? 9.448 -1.541 -2.527 1.00 87.94 118 PHE A C 1
ATOM 874 O O . PHE A 1 118 ? 9.977 -1.387 -3.630 1.00 87.94 118 PHE A O 1
ATOM 881 N N . GLN A 1 119 ? 8.452 -2.379 -2.305 1.00 91.12 119 GLN A N 1
ATOM 882 C CA . GLN A 1 119 ? 7.735 -3.127 -3.308 1.00 91.12 119 GLN A CA 1
ATOM 883 C C . GLN A 1 119 ? 6.252 -2.802 -3.203 1.00 91.12 119 GLN A C 1
ATOM 885 O O . GLN A 1 119 ? 5.701 -2.618 -2.118 1.00 91.12 119 GLN A O 1
ATOM 890 N N . ILE A 1 120 ? 5.626 -2.777 -4.367 1.00 92.94 120 ILE A N 1
ATOM 891 C CA . ILE A 1 120 ? 4.201 -2.655 -4.584 1.00 92.94 120 ILE A CA 1
ATOM 892 C C . ILE A 1 120 ? 3.752 -3.921 -5.294 1.00 92.94 120 ILE A C 1
ATOM 894 O O . ILE A 1 120 ? 4.349 -4.316 -6.296 1.00 92.94 120 ILE A O 1
ATOM 898 N N . ALA A 1 121 ? 2.719 -4.564 -4.771 1.00 93.31 121 ALA A N 1
ATOM 899 C CA . ALA A 1 121 ? 2.026 -5.647 -5.443 1.00 93.31 121 ALA A CA 1
ATOM 900 C C . ALA A 1 121 ? 0.548 -5.297 -5.590 1.00 93.31 121 ALA A C 1
ATOM 902 O O . ALA A 1 121 ? -0.100 -4.871 -4.638 1.00 93.31 121 ALA A O 1
ATOM 903 N N . LEU A 1 122 ? 0.038 -5.493 -6.796 1.00 93.81 122 LEU A N 1
ATOM 904 C CA . LEU A 1 122 ? -1.365 -5.430 -7.140 1.00 93.81 122 LEU A CA 1
ATOM 905 C C . LEU A 1 122 ? -1.848 -6.862 -7.374 1.00 93.81 122 LEU A C 1
ATOM 907 O O . LEU A 1 122 ? -1.291 -7.603 -8.193 1.00 93.81 122 LEU A O 1
ATOM 911 N N . GLU A 1 123 ? -2.840 -7.266 -6.591 1.00 92.56 123 GLU A N 1
ATOM 912 C CA . GLU A 1 123 ? -3.363 -8.630 -6.536 1.00 92.56 123 GLU A CA 1
ATOM 913 C C . GLU A 1 123 ? -4.894 -8.626 -6.594 1.00 92.56 123 GLU A C 1
ATOM 915 O O . GLU A 1 123 ? -5.534 -7.590 -6.404 1.00 92.56 123 GLU A O 1
ATOM 920 N N . HIS A 1 124 ? -5.469 -9.808 -6.836 1.00 89.75 124 HIS A N 1
ATOM 921 C CA . HIS A 1 124 ? -6.909 -10.010 -7.026 1.00 89.75 124 HIS A CA 1
ATOM 922 C C . HIS A 1 124 ? -7.444 -9.167 -8.192 1.00 89.75 124 HIS A C 1
ATOM 924 O O . HIS A 1 124 ? -8.112 -8.151 -7.999 1.00 89.75 124 HIS A O 1
ATOM 930 N N . ALA A 1 125 ? -7.092 -9.587 -9.411 1.00 88.06 125 ALA A N 1
ATOM 931 C CA . ALA A 1 125 ? -7.598 -8.979 -10.634 1.00 88.06 125 ALA A CA 1
ATOM 932 C C . ALA A 1 125 ? -9.131 -9.046 -10.685 1.00 88.06 125 ALA A C 1
ATOM 934 O O . ALA A 1 125 ? -9.721 -10.073 -10.340 1.00 88.06 125 ALA A O 1
ATOM 935 N N . LEU A 1 126 ? -9.756 -7.952 -11.117 1.00 87.69 126 LEU A N 1
ATOM 936 C CA . LEU A 1 126 ? -11.212 -7.859 -11.237 1.00 87.69 126 LEU A CA 1
ATOM 937 C C . LEU A 1 126 ? -11.766 -8.636 -12.436 1.00 87.69 126 LEU A C 1
ATOM 939 O O . LEU A 1 126 ? -12.903 -9.106 -12.395 1.00 87.69 126 LEU A O 1
ATOM 943 N N . ASP A 1 127 ? -10.969 -8.789 -13.492 1.00 85.88 127 ASP A N 1
ATOM 944 C CA . ASP A 1 127 ? -11.322 -9.536 -14.689 1.00 85.88 127 ASP A CA 1
ATOM 945 C C . ASP A 1 127 ? -10.428 -10.775 -14.862 1.00 85.88 127 ASP A C 1
ATOM 947 O O . ASP A 1 127 ? -9.278 -10.838 -14.429 1.00 85.88 127 ASP A O 1
ATOM 951 N N . SER A 1 128 ? -10.963 -11.813 -15.508 1.00 80.75 128 SER A N 1
ATOM 952 C CA . SER A 1 128 ? -10.191 -13.032 -15.789 1.00 80.75 128 SER A CA 1
ATOM 953 C C . SER A 1 128 ? -9.210 -12.868 -16.955 1.00 80.75 128 SER A C 1
ATOM 955 O O . SER A 1 128 ? -8.343 -13.719 -17.148 1.00 80.75 128 SER A O 1
ATOM 957 N N . SER A 1 129 ? -9.393 -11.819 -17.763 1.00 79.38 129 SER A N 1
ATOM 958 C CA . SER A 1 129 ? -8.583 -11.481 -18.938 1.00 79.38 129 SER A CA 1
ATOM 959 C C . SER A 1 129 ? -7.334 -10.665 -18.612 1.00 79.38 129 SER A C 1
ATOM 961 O O . SER A 1 129 ? -6.364 -10.729 -19.372 1.00 79.38 129 SER A O 1
ATOM 963 N N . GLY A 1 130 ? -7.356 -9.903 -17.520 1.00 79.12 130 GLY A N 1
ATOM 964 C CA . GLY A 1 130 ? -6.270 -9.029 -17.121 1.00 79.12 130 GLY A CA 1
ATOM 965 C C . GLY A 1 130 ? -5.128 -9.745 -16.397 1.00 79.12 130 GLY A C 1
ATOM 966 O O . GLY A 1 130 ? -5.123 -10.971 -16.210 1.00 79.12 130 GLY A O 1
ATOM 967 N N . PRO A 1 131 ? -4.109 -8.977 -15.990 1.00 82.31 131 PRO A N 1
ATOM 968 C CA . PRO A 1 131 ? -2.958 -9.514 -15.283 1.00 82.31 131 PRO A CA 1
ATOM 969 C C . PRO A 1 131 ? -3.375 -10.003 -13.894 1.00 82.31 131 PRO A C 1
ATOM 971 O O . PRO A 1 131 ? -3.830 -9.228 -13.063 1.00 82.31 131 PRO A O 1
ATOM 974 N N . LYS A 1 132 ? -3.152 -11.289 -13.594 1.00 84.69 132 LYS A N 1
ATOM 975 C CA . LYS A 1 132 ? -3.496 -11.866 -12.274 1.00 84.69 132 LYS A CA 1
ATOM 976 C C . LYS A 1 132 ? -2.730 -11.230 -11.116 1.00 84.69 132 LYS A C 1
ATOM 978 O O . LYS A 1 132 ? -3.199 -11.206 -9.979 1.00 84.69 132 LYS A O 1
ATOM 983 N N . THR A 1 133 ? -1.498 -10.817 -11.383 1.00 89.31 133 THR A N 1
ATOM 984 C CA . THR A 1 133 ? -0.587 -10.267 -10.386 1.00 89.31 133 THR A CA 1
ATOM 985 C C . THR A 1 133 ? 0.362 -9.317 -11.077 1.00 89.31 133 THR A C 1
ATOM 987 O O . THR A 1 133 ? 0.927 -9.637 -12.128 1.00 89.31 133 THR A O 1
ATOM 990 N N . TRP A 1 134 ? 0.575 -8.173 -10.447 1.00 93.12 134 TRP A N 1
ATOM 991 C CA . TRP A 1 134 ? 1.504 -7.179 -10.934 1.00 93.12 134 TRP A CA 1
ATOM 992 C C . TRP A 1 134 ? 2.360 -6.670 -9.781 1.00 93.12 134 TRP A C 1
ATOM 994 O O . TRP A 1 134 ? 1.838 -6.309 -8.731 1.00 93.12 134 TRP A O 1
ATOM 1004 N N . ARG A 1 135 ? 3.684 -6.697 -9.933 1.00 94.19 135 ARG A N 1
ATOM 1005 C CA . ARG A 1 135 ? 4.631 -6.307 -8.888 1.00 94.19 135 ARG A CA 1
ATOM 1006 C C . ARG A 1 135 ? 5.691 -5.372 -9.429 1.00 94.19 135 ARG A C 1
ATOM 1008 O O . ARG A 1 135 ? 6.281 -5.619 -10.480 1.00 94.19 135 ARG A O 1
ATOM 1015 N N . PHE A 1 136 ? 5.991 -4.358 -8.635 1.00 93.75 136 PHE A N 1
ATOM 1016 C CA . PHE A 1 136 ? 7.046 -3.400 -8.896 1.00 93.75 136 PHE A CA 1
ATOM 1017 C C . PHE A 1 136 ? 7.840 -3.117 -7.636 1.00 93.75 136 PHE A C 1
ATOM 1019 O O . PHE A 1 136 ? 7.259 -2.897 -6.579 1.00 93.75 136 PHE A O 1
ATOM 1026 N N . ALA A 1 137 ? 9.161 -3.106 -7.741 1.00 92.94 137 ALA A N 1
ATOM 1027 C CA . ALA A 1 137 ? 10.039 -2.800 -6.628 1.00 92.94 137 ALA A CA 1
ATOM 1028 C C . ALA A 1 137 ? 11.133 -1.815 -7.034 1.00 92.94 137 ALA A C 1
ATOM 1030 O O . ALA A 1 137 ? 11.733 -1.928 -8.103 1.00 92.94 137 ALA A O 1
ATOM 1031 N N . LEU A 1 138 ? 11.440 -0.896 -6.124 1.00 91.25 138 LEU A N 1
ATOM 1032 C CA . LEU A 1 138 ? 12.654 -0.089 -6.142 1.00 91.25 138 LEU A CA 1
ATOM 1033 C C . LEU A 1 138 ? 13.525 -0.540 -4.972 1.00 91.25 138 LEU A C 1
ATOM 1035 O O . LEU A 1 138 ? 13.071 -0.512 -3.828 1.00 91.25 138 LEU A O 1
ATOM 1039 N N . TYR A 1 139 ? 14.770 -0.933 -5.233 1.00 88.69 139 TYR A N 1
ATOM 1040 C CA . TYR A 1 139 ? 15.697 -1.368 -4.185 1.00 88.69 139 TYR A CA 1
ATOM 1041 C C . TYR A 1 139 ? 17.054 -0.662 -4.283 1.00 88.69 139 TYR A C 1
ATOM 1043 O O . TYR A 1 139 ? 17.413 -0.114 -5.324 1.00 88.69 139 TYR A O 1
ATOM 1051 N N . ASN A 1 140 ? 17.803 -0.651 -3.176 1.00 85.88 140 ASN A N 1
ATOM 1052 C CA . ASN A 1 140 ? 19.030 0.138 -2.991 1.00 85.88 140 ASN A CA 1
ATOM 1053 C C . ASN A 1 140 ? 18.826 1.654 -3.192 1.00 85.88 140 ASN A C 1
ATOM 1055 O O . ASN A 1 140 ? 19.700 2.348 -3.717 1.00 85.88 140 ASN A O 1
ATOM 1059 N N . LEU A 1 141 ? 17.668 2.177 -2.783 1.00 82.50 141 LEU A N 1
ATOM 1060 C CA . LEU A 1 141 ? 17.444 3.619 -2.664 1.00 82.50 141 LEU A CA 1
ATOM 1061 C C . LEU A 1 141 ? 18.287 4.165 -1.504 1.00 82.50 141 LEU A C 1
ATOM 1063 O O . LEU A 1 141 ? 18.404 3.525 -0.471 1.00 82.50 141 LEU A O 1
ATOM 1067 N N . ARG A 1 142 ? 18.897 5.343 -1.628 1.00 79.56 142 ARG A N 1
ATOM 1068 C CA . ARG A 1 142 ? 19.676 5.916 -0.513 1.00 79.56 142 ARG A CA 1
ATOM 1069 C C . ARG A 1 142 ? 18.749 6.584 0.509 1.00 79.56 142 ARG A C 1
ATOM 1071 O O . ARG A 1 142 ? 17.744 7.176 0.123 1.00 79.56 142 ARG A O 1
ATOM 1078 N N . GLU A 1 143 ? 19.118 6.560 1.792 1.00 66.44 143 GLU A N 1
ATOM 1079 C CA . GLU A 1 143 ? 18.328 7.131 2.902 1.00 66.44 143 GLU A CA 1
ATOM 1080 C C . GLU A 1 143 ? 17.723 8.529 2.667 1.00 66.44 143 GLU A C 1
ATOM 1082 O O . GLU A 1 143 ? 16.533 8.686 2.936 1.00 66.44 143 GLU A O 1
ATOM 1087 N N . PRO A 1 144 ? 18.445 9.556 2.163 1.00 60.12 144 PRO A N 1
ATOM 1088 C CA . PRO A 1 144 ? 17.843 10.881 1.980 1.00 60.12 144 PRO A CA 1
ATOM 1089 C C . PRO A 1 144 ? 16.694 10.881 0.965 1.00 60.12 144 PRO A C 1
ATOM 1091 O O . PRO A 1 144 ? 15.823 11.738 1.036 1.00 60.12 144 PRO A O 1
ATOM 1094 N N . THR A 1 145 ? 16.669 9.915 0.047 1.00 63.81 145 THR A N 1
ATOM 1095 C CA . THR A 1 145 ? 15.587 9.723 -0.924 1.00 63.81 145 THR A CA 1
ATOM 1096 C C . THR A 1 145 ? 14.413 8.953 -0.323 1.00 63.81 145 THR A C 1
ATOM 1098 O O . THR A 1 145 ? 13.278 9.186 -0.711 1.00 63.81 145 THR A O 1
ATOM 1101 N N . LEU A 1 146 ? 14.664 8.055 0.634 1.00 61.75 146 LEU A N 1
ATOM 1102 C CA . LEU A 1 146 ? 13.600 7.323 1.322 1.00 61.75 146 LEU A CA 1
ATOM 1103 C C . LEU A 1 146 ? 12.827 8.181 2.324 1.00 61.75 146 LEU A C 1
ATOM 1105 O O . LEU A 1 146 ? 11.710 7.828 2.664 1.00 61.75 146 LEU A O 1
ATOM 1109 N N . LYS A 1 147 ? 13.393 9.277 2.834 1.00 66.44 147 LYS A N 1
ATOM 1110 C CA . LYS A 1 147 ? 12.678 10.121 3.806 1.00 66.44 147 LYS A CA 1
ATOM 1111 C C . LYS A 1 147 ? 11.450 10.813 3.216 1.00 66.44 147 LYS A C 1
ATOM 1113 O O . LYS A 1 147 ? 10.557 11.186 3.965 1.00 66.44 147 LYS A O 1
ATOM 1118 N N . ASP A 1 148 ? 11.409 10.975 1.899 1.00 70.69 148 ASP A N 1
ATOM 1119 C CA . ASP A 1 148 ? 10.265 11.523 1.189 1.00 70.69 148 ASP A CA 1
ATOM 1120 C C . ASP A 1 148 ? 9.465 10.373 0.565 1.00 70.69 148 ASP A C 1
ATOM 1122 O O . ASP A 1 148 ? 9.999 9.552 -0.181 1.00 70.69 148 ASP A O 1
ATOM 1126 N N . ALA A 1 149 ? 8.167 10.312 0.860 1.00 76.25 149 ALA A N 1
ATOM 1127 C CA . ALA A 1 149 ? 7.244 9.343 0.274 1.00 76.25 149 ALA A CA 1
ATOM 1128 C C . ALA A 1 149 ? 6.972 9.602 -1.226 1.00 76.25 149 ALA A C 1
ATOM 1130 O O . ALA A 1 149 ? 6.081 8.979 -1.806 1.00 76.25 149 ALA A O 1
ATOM 1131 N N . SER A 1 150 ? 7.714 10.508 -1.877 1.00 81.50 150 SER A N 1
ATOM 1132 C CA . SER A 1 150 ? 7.561 10.840 -3.295 1.00 81.50 150 SER A CA 1
ATOM 1133 C C . SER A 1 150 ? 7.594 9.629 -4.233 1.00 81.50 150 SER A C 1
ATOM 1135 O O . SER A 1 150 ? 6.680 9.543 -5.056 1.00 81.50 150 SER A O 1
ATOM 1137 N N . PRO A 1 151 ? 8.497 8.631 -4.110 1.00 83.75 151 PRO A N 1
ATOM 1138 C CA . PRO A 1 151 ? 8.446 7.454 -4.975 1.00 83.75 151 PRO A CA 1
ATOM 1139 C C . PRO A 1 151 ? 7.129 6.681 -4.866 1.00 83.75 151 PRO A C 1
ATOM 1141 O O . PRO A 1 151 ? 6.606 6.215 -5.874 1.00 83.75 151 PRO A O 1
ATOM 1144 N N . LEU A 1 152 ? 6.576 6.567 -3.653 1.00 85.06 152 LEU A N 1
ATOM 1145 C CA . LEU A 1 152 ? 5.281 5.926 -3.445 1.00 85.06 152 LEU A CA 1
ATOM 1146 C C . LEU A 1 152 ? 4.164 6.759 -4.082 1.00 85.06 152 LEU A C 1
ATOM 1148 O O . LEU A 1 152 ? 3.332 6.199 -4.788 1.00 85.06 152 LEU A O 1
ATOM 1152 N N . ARG A 1 153 ? 4.159 8.083 -3.875 1.00 85.50 153 ARG A N 1
ATOM 1153 C CA . ARG A 1 153 ? 3.145 8.981 -4.454 1.00 85.50 153 ARG A CA 1
ATOM 1154 C C . ARG A 1 153 ? 3.077 8.861 -5.973 1.00 85.50 153 ARG A C 1
ATOM 1156 O O . ARG A 1 153 ? 1.983 8.740 -6.506 1.00 85.50 153 ARG A O 1
ATOM 1163 N N . HIS A 1 154 ? 4.225 8.830 -6.652 1.00 85.94 154 HIS A N 1
ATOM 1164 C CA . HIS A 1 154 ? 4.286 8.621 -8.102 1.00 85.94 154 HIS A CA 1
ATOM 1165 C C . HIS A 1 154 ? 3.559 7.342 -8.528 1.00 85.94 154 HIS A C 1
ATOM 1167 O O . HIS A 1 154 ? 2.699 7.384 -9.405 1.00 85.94 154 HIS A O 1
ATOM 1173 N N . VAL A 1 155 ? 3.832 6.227 -7.846 1.00 85.75 155 VAL A N 1
ATOM 1174 C CA . VAL A 1 155 ? 3.207 4.946 -8.190 1.00 85.75 155 VAL A CA 1
ATOM 1175 C C . VAL A 1 155 ? 1.712 4.923 -7.867 1.00 85.75 155 VAL A C 1
ATOM 1177 O O . VAL A 1 155 ? 0.929 4.413 -8.663 1.00 85.75 155 VAL A O 1
ATOM 1180 N N . LEU A 1 156 ? 1.290 5.490 -6.733 1.00 87.94 156 LEU A N 1
ATOM 1181 C CA . LEU A 1 156 ? -0.127 5.511 -6.350 1.00 87.94 156 LEU A CA 1
ATOM 1182 C C . LEU A 1 156 ? -0.993 6.353 -7.298 1.00 87.94 156 LEU A C 1
ATOM 1184 O O . LEU A 1 156 ? -2.187 6.094 -7.403 1.00 87.94 156 LEU A O 1
ATOM 1188 N N . MET A 1 157 ? -0.407 7.323 -8.006 1.00 87.12 157 MET A N 1
ATOM 1189 C CA . MET A 1 157 ? -1.114 8.157 -8.986 1.00 87.12 157 MET A CA 1
ATOM 1190 C C . MET A 1 157 ? -1.392 7.455 -10.324 1.00 87.12 157 MET A C 1
ATOM 1192 O O . MET A 1 157 ? -1.987 8.062 -11.217 1.00 87.12 157 MET A O 1
ATOM 1196 N N . TRP A 1 158 ? -0.970 6.204 -10.519 1.00 88.06 158 TRP A N 1
ATOM 1197 C CA . TRP A 1 158 ? -1.283 5.502 -11.762 1.00 88.06 158 TRP A CA 1
ATOM 1198 C C . TRP A 1 158 ? -2.797 5.234 -11.886 1.00 88.06 158 TRP A C 1
ATOM 1200 O O . TRP A 1 158 ? -3.475 4.958 -10.895 1.00 88.06 158 TRP A O 1
ATOM 1210 N N . PRO A 1 159 ? -3.360 5.265 -13.106 1.00 72.75 159 PRO A N 1
ATOM 1211 C CA . PRO A 1 159 ? -4.809 5.359 -13.329 1.00 72.75 159 PRO A CA 1
ATOM 1212 C C . PRO A 1 159 ? -5.647 4.184 -12.792 1.00 72.75 159 PRO A C 1
ATOM 1214 O O . PRO A 1 159 ? -6.858 4.314 -12.641 1.00 72.75 159 PRO A O 1
ATOM 1217 N N . ASN A 1 160 ? -5.034 3.043 -12.473 1.00 71.50 160 ASN A N 1
ATOM 1218 C CA . ASN A 1 160 ? -5.761 1.810 -12.141 1.00 71.50 160 ASN A CA 1
ATOM 1219 C C . ASN A 1 160 ? -5.936 1.558 -10.644 1.00 71.50 160 ASN A C 1
ATOM 1221 O O . ASN A 1 160 ? -6.563 0.573 -10.245 1.00 71.50 160 ASN A O 1
ATOM 1225 N N . PHE A 1 161 ? -5.408 2.449 -9.810 1.00 77.12 161 PHE A N 1
ATOM 1226 C CA . PHE A 1 161 ? -5.529 2.348 -8.363 1.00 77.12 161 PHE A CA 1
ATOM 1227 C C . PHE A 1 161 ? -6.939 2.692 -7.850 1.00 77.12 161 PHE A C 1
ATOM 1229 O O . PHE A 1 161 ? -7.294 2.301 -6.742 1.00 77.12 161 PHE A O 1
ATOM 1236 N N . CYS A 1 162 ? -7.792 3.313 -8.675 1.00 72.88 162 CYS A N 1
ATOM 1237 C CA . CYS A 1 162 ? -9.182 3.649 -8.334 1.00 72.88 162 CYS A CA 1
ATOM 1238 C C . CYS A 1 162 ? -10.057 2.432 -7.974 1.00 72.88 162 CYS A C 1
ATOM 1240 O O . CYS A 1 162 ? -11.103 2.590 -7.351 1.00 72.88 162 CYS A O 1
ATOM 1242 N N . SER A 1 163 ? -9.647 1.227 -8.383 1.00 87.19 163 SER A N 1
ATOM 1243 C CA . SER A 1 163 ? -10.359 -0.032 -8.121 1.00 87.19 163 SER A CA 1
ATOM 1244 C C . SER A 1 163 ? -9.957 -0.720 -6.808 1.00 87.19 163 SER A C 1
ATOM 1246 O O . SER A 1 163 ? -10.604 -1.684 -6.390 1.00 87.19 163 SER A O 1
ATOM 1248 N N . VAL A 1 164 ? -8.913 -0.220 -6.141 1.00 94.31 164 VAL A N 1
ATOM 1249 C CA . VAL A 1 164 ? -8.362 -0.827 -4.929 1.00 94.31 164 VAL A CA 1
ATOM 1250 C C . VAL A 1 164 ? -9.334 -0.652 -3.767 1.00 94.31 164 VAL A C 1
ATOM 1252 O O . VAL A 1 164 ? -9.622 0.459 -3.327 1.00 94.31 164 VAL A O 1
ATOM 1255 N N . LYS A 1 165 ? -9.786 -1.780 -3.215 1.00 96.19 165 LYS A N 1
ATOM 1256 C CA . LYS A 1 165 ? -10.642 -1.844 -2.021 1.00 96.19 165 LYS A CA 1
ATOM 1257 C C . LYS A 1 165 ? -9.865 -2.243 -0.775 1.00 96.19 165 LYS A C 1
ATOM 1259 O O . LYS A 1 165 ? -10.328 -2.007 0.338 1.00 96.19 165 LYS A O 1
ATOM 1264 N N . ARG A 1 166 ? -8.697 -2.867 -0.931 1.00 97.25 166 ARG A N 1
ATOM 1265 C CA . ARG A 1 166 ? -7.875 -3.358 0.175 1.00 97.25 166 ARG A CA 1
ATOM 1266 C C . ARG A 1 166 ? -6.453 -2.837 0.066 1.00 97.25 166 ARG A C 1
ATOM 1268 O O . ARG A 1 166 ? -5.787 -3.077 -0.935 1.00 97.25 166 ARG A O 1
ATOM 1275 N N . VAL A 1 167 ? -5.971 -2.205 1.130 1.00 96.81 167 VAL A N 1
ATOM 1276 C CA . VAL A 1 167 ? -4.575 -1.777 1.265 1.00 96.81 167 VAL A CA 1
ATOM 1277 C C . VAL A 1 167 ? -3.934 -2.524 2.421 1.00 96.81 167 VAL A C 1
ATOM 1279 O O . VAL A 1 167 ? -4.372 -2.429 3.564 1.00 96.81 167 VAL A O 1
ATOM 1282 N N . ALA A 1 168 ? -2.873 -3.256 2.129 1.00 95.19 168 ALA A N 1
ATOM 1283 C CA . ALA A 1 168 ? -2.046 -3.933 3.110 1.00 95.19 168 ALA A CA 1
ATOM 1284 C C . ALA A 1 168 ? -0.650 -3.312 3.112 1.00 95.19 168 ALA A C 1
ATOM 1286 O O . ALA A 1 168 ? -0.052 -3.147 2.052 1.00 95.19 168 ALA A O 1
ATOM 1287 N N . ILE A 1 169 ? -0.115 -2.989 4.290 1.00 92.75 169 ILE A N 1
ATOM 1288 C CA . ILE A 1 169 ? 1.283 -2.565 4.425 1.00 92.75 169 ILE A CA 1
ATOM 1289 C C . ILE A 1 169 ? 1.980 -3.520 5.387 1.00 92.75 169 ILE A C 1
ATOM 1291 O O . ILE A 1 169 ? 1.750 -3.473 6.597 1.00 92.75 169 ILE A O 1
ATOM 1295 N N . TRP A 1 170 ? 2.804 -4.410 4.835 1.00 86.62 170 TRP A N 1
ATOM 1296 C CA . TRP A 1 170 ? 3.420 -5.533 5.545 1.00 86.62 170 TRP A CA 1
ATOM 1297 C C . TRP A 1 170 ? 4.932 -5.459 5.507 1.00 86.62 170 TRP A C 1
ATOM 1299 O O . TRP A 1 170 ? 5.505 -4.999 4.524 1.00 86.62 170 TRP A O 1
ATOM 1309 N N . HIS A 1 171 ? 5.585 -5.981 6.548 1.00 75.88 171 HIS A N 1
ATOM 1310 C CA . HIS A 1 171 ? 7.049 -6.102 6.602 1.00 75.88 171 HIS A CA 1
ATOM 1311 C C . HIS A 1 171 ? 7.803 -4.830 6.172 1.00 75.88 171 HIS A C 1
ATOM 1313 O O . HIS A 1 171 ? 8.901 -4.914 5.628 1.00 75.88 171 HIS A O 1
ATOM 1319 N N . ALA A 1 172 ? 7.200 -3.659 6.372 1.00 67.31 172 ALA A N 1
ATOM 1320 C CA . ALA A 1 172 ? 7.768 -2.393 5.960 1.00 67.31 172 ALA A CA 1
ATOM 1321 C C . ALA A 1 172 ? 8.83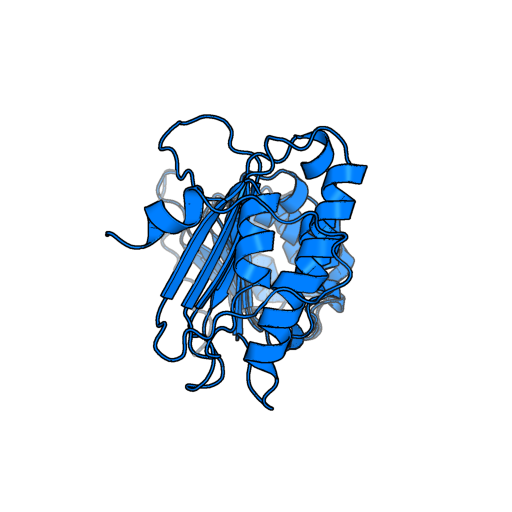4 -1.990 6.977 1.00 67.31 172 ALA A C 1
ATOM 1323 O O . ALA A 1 172 ? 8.540 -1.701 8.135 1.00 67.31 172 ALA A O 1
ATOM 1324 N N . SER A 1 173 ? 10.082 -1.996 6.531 1.00 72.12 173 SER A N 1
ATOM 1325 C CA . SER A 1 173 ? 11.236 -1.481 7.270 1.00 72.12 173 SER A CA 1
ATOM 1326 C C . SER A 1 173 ? 11.545 -0.027 6.912 1.00 72.12 173 SER A C 1
ATOM 1328 O O . SER A 1 173 ? 12.570 0.509 7.327 1.00 72.12 173 SER A O 1
ATOM 1330 N N . PHE A 1 174 ? 10.696 0.613 6.106 1.00 74.50 174 PHE A N 1
ATOM 1331 C CA . PHE A 1 174 ? 10.870 2.000 5.713 1.00 74.50 174 PHE A CA 1
ATOM 1332 C C . PHE A 1 174 ? 10.159 2.953 6.679 1.00 74.50 174 PHE A C 1
ATOM 1334 O O . PHE A 1 174 ? 8.940 2.905 6.835 1.00 74.50 174 PHE A O 1
ATOM 1341 N N . GLN A 1 175 ? 10.942 3.868 7.261 1.00 76.19 175 GLN A N 1
ATOM 1342 C CA . GLN A 1 175 ? 10.492 4.868 8.239 1.00 76.19 175 GLN A CA 1
ATOM 1343 C C . GLN A 1 175 ? 9.321 5.718 7.737 1.00 76.19 175 GLN A C 1
ATOM 1345 O O . GLN A 1 175 ? 8.455 6.093 8.516 1.00 76.19 175 GLN A O 1
ATOM 1350 N N . TRP A 1 176 ? 9.255 6.000 6.433 1.00 80.88 176 TRP A N 1
ATOM 1351 C CA . TRP A 1 176 ? 8.201 6.847 5.882 1.00 80.88 176 TRP A CA 1
ATOM 1352 C C . TRP A 1 176 ? 6.801 6.233 6.024 1.00 80.88 176 TRP A C 1
ATOM 1354 O O . TRP A 1 176 ? 5.834 6.980 6.112 1.00 80.88 176 TRP A O 1
ATOM 1364 N N . ALA A 1 177 ? 6.648 4.907 6.108 1.00 84.00 177 ALA A N 1
ATOM 1365 C CA . ALA A 1 177 ? 5.334 4.293 6.344 1.00 84.00 177 ALA A CA 1
ATOM 1366 C C . ALA A 1 177 ? 4.867 4.406 7.805 1.00 84.00 177 ALA A C 1
ATOM 1368 O O . ALA A 1 177 ? 3.698 4.167 8.106 1.00 84.00 177 ALA A O 1
ATOM 1369 N N . GLU A 1 178 ? 5.765 4.792 8.712 1.00 88.50 178 GLU A N 1
ATOM 1370 C CA . GLU A 1 178 ? 5.433 5.136 10.095 1.00 88.50 178 GLU A CA 1
ATOM 1371 C C . GLU A 1 178 ? 4.900 6.579 10.202 1.00 88.50 178 GLU A C 1
ATOM 1373 O O . GLU A 1 178 ? 4.315 6.939 11.220 1.00 88.50 178 GLU A O 1
ATOM 1378 N N . ASP A 1 179 ? 5.042 7.398 9.150 1.00 88.31 179 ASP A N 1
ATOM 1379 C CA . ASP A 1 179 ? 4.570 8.783 9.122 1.00 88.31 179 ASP A CA 1
ATOM 1380 C C . ASP A 1 179 ? 3.086 8.879 8.729 1.00 88.31 179 ASP A C 1
ATOM 1382 O O . ASP A 1 179 ? 2.629 8.342 7.713 1.00 88.31 179 ASP A O 1
ATOM 1386 N N . SER A 1 180 ? 2.335 9.642 9.519 1.00 88.19 180 SER A N 1
ATOM 1387 C CA . SER A 1 180 ? 0.956 10.029 9.232 1.00 88.19 180 SER A CA 1
ATOM 1388 C C . SER A 1 180 ? 0.772 10.737 7.881 1.00 88.19 180 SER A C 1
ATOM 1390 O O . SER A 1 180 ? -0.262 10.544 7.246 1.00 88.19 180 SER A O 1
ATOM 1392 N N . ILE A 1 181 ? 1.764 11.495 7.393 1.00 88.19 181 ILE A N 1
ATOM 1393 C CA . ILE A 1 181 ? 1.699 12.221 6.109 1.00 88.19 181 ILE A CA 1
ATOM 1394 C C . ILE A 1 181 ? 1.693 11.247 4.923 1.00 88.19 181 ILE A C 1
ATOM 1396 O O . ILE A 1 181 ? 0.990 11.451 3.923 1.00 88.19 181 ILE A O 1
ATOM 1400 N N . THR A 1 182 ? 2.455 10.158 5.021 1.00 87.50 182 THR A N 1
ATOM 1401 C CA . THR A 1 182 ? 2.412 9.082 4.024 1.00 87.50 182 THR A CA 1
ATOM 1402 C C . THR A 1 182 ? 1.026 8.469 3.993 1.00 87.50 182 THR A C 1
ATOM 1404 O O . THR A 1 182 ? 0.432 8.335 2.925 1.00 87.50 182 THR A O 1
ATOM 1407 N N . TRP A 1 183 ? 0.485 8.135 5.163 1.00 92.44 183 TRP A N 1
ATOM 1408 C CA . TRP A 1 183 ? -0.852 7.571 5.267 1.00 92.44 183 TRP A CA 1
ATOM 1409 C C . TRP A 1 183 ? -1.923 8.518 4.741 1.00 92.44 183 TRP A C 1
ATOM 1411 O O . TRP A 1 183 ? -2.783 8.070 3.994 1.00 92.44 183 TRP A O 1
ATOM 1421 N N . GLN A 1 184 ? -1.833 9.818 5.024 1.00 91.94 184 GLN A N 1
ATOM 1422 C CA . GLN A 1 184 ? -2.701 10.821 4.413 1.00 91.94 184 GLN A CA 1
ATOM 1423 C C . GLN A 1 184 ? -2.647 10.734 2.882 1.00 91.94 184 GLN A C 1
ATOM 1425 O O . GLN A 1 184 ? -3.691 10.698 2.244 1.00 91.94 184 GLN A O 1
ATOM 1430 N N . SER A 1 185 ? -1.447 10.628 2.300 1.00 89.50 185 SER A N 1
ATOM 1431 C CA . SER A 1 185 ? -1.274 10.509 0.843 1.00 89.50 185 SER A CA 1
ATOM 1432 C C . SER A 1 185 ? -1.929 9.233 0.293 1.00 89.50 185 SER A C 1
ATOM 1434 O O . SER A 1 185 ? -2.579 9.275 -0.749 1.00 89.50 185 SER A O 1
ATOM 1436 N N . VAL A 1 186 ? -1.798 8.103 1.001 1.00 91.44 186 VAL A N 1
ATOM 1437 C CA . VAL A 1 186 ? -2.462 6.834 0.645 1.00 91.44 186 VAL A CA 1
ATOM 1438 C C . VAL A 1 186 ? -3.984 6.982 0.693 1.00 91.44 186 VAL A C 1
ATOM 1440 O O . VAL A 1 186 ? -4.660 6.564 -0.241 1.00 91.44 186 VAL A O 1
ATOM 1443 N N . MET A 1 187 ? -4.522 7.582 1.757 1.00 92.94 187 MET A N 1
ATOM 1444 C CA . MET A 1 187 ? -5.965 7.763 1.944 1.00 92.94 187 MET A CA 1
ATOM 1445 C C . MET A 1 187 ? -6.569 8.705 0.902 1.00 92.94 187 MET A C 1
ATOM 1447 O O . MET A 1 187 ? -7.623 8.408 0.353 1.00 92.94 187 MET A O 1
ATOM 1451 N N . ASP A 1 188 ? -5.879 9.807 0.611 1.00 92.00 188 ASP A N 1
ATOM 1452 C CA . ASP A 1 188 ? -6.299 10.802 -0.378 1.00 92.00 188 ASP A CA 1
ATOM 1453 C C . ASP A 1 188 ? -6.312 10.223 -1.799 1.00 92.00 188 ASP A C 1
ATOM 1455 O O . ASP A 1 188 ? -7.238 10.457 -2.572 1.00 92.00 188 ASP A O 1
ATOM 1459 N N . THR A 1 189 ? -5.316 9.393 -2.126 1.00 91.81 189 THR A N 1
ATOM 1460 C CA . THR A 1 189 ? -5.203 8.783 -3.460 1.00 91.81 189 THR A CA 1
ATOM 1461 C C . THR A 1 189 ? -6.159 7.602 -3.648 1.00 91.81 189 THR A C 1
ATOM 1463 O O . THR A 1 189 ? -6.546 7.292 -4.773 1.00 91.81 189 THR A O 1
ATOM 1466 N N . LEU A 1 190 ? -6.557 6.929 -2.560 1.00 93.25 190 LEU A N 1
ATOM 1467 C CA . LEU A 1 190 ? -7.367 5.708 -2.593 1.00 93.25 190 LEU A CA 1
ATOM 1468 C C . LEU A 1 190 ? -8.666 5.855 -1.771 1.00 93.25 190 LEU A C 1
ATOM 1470 O O . LEU A 1 190 ? -8.892 5.097 -0.822 1.00 93.25 190 LEU A O 1
ATOM 1474 N N . PRO A 1 191 ? -9.572 6.782 -2.133 1.00 91.38 191 PRO A N 1
ATOM 1475 C CA . PRO A 1 191 ? -10.779 7.057 -1.344 1.00 91.38 191 PRO A CA 1
ATOM 1476 C C . PRO A 1 191 ? -11.789 5.892 -1.330 1.00 91.38 191 PRO A C 1
ATOM 1478 O O . PRO A 1 191 ? -12.676 5.842 -0.476 1.00 91.38 191 PRO A O 1
ATOM 1481 N N . GLY A 1 192 ? -11.666 4.949 -2.274 1.00 93.25 192 GLY A N 1
ATOM 1482 C CA . GLY A 1 192 ? -12.505 3.749 -2.388 1.00 93.25 192 GLY A CA 1
ATOM 1483 C C . GLY A 1 192 ? -12.110 2.590 -1.465 1.00 93.25 192 GLY A C 1
ATOM 1484 O O . GLY A 1 192 ? -12.731 1.531 -1.524 1.00 93.25 192 GLY A O 1
ATOM 1485 N N . VAL A 1 193 ? -11.086 2.760 -0.625 1.00 96.19 193 VAL A N 1
ATOM 1486 C CA . VAL A 1 193 ? -10.576 1.682 0.227 1.00 96.19 193 VAL A CA 1
ATOM 1487 C C . VAL A 1 193 ? -11.572 1.314 1.323 1.00 96.19 193 VAL A C 1
ATOM 1489 O O . VAL A 1 193 ? -12.006 2.144 2.120 1.00 96.19 193 VAL A O 1
ATOM 1492 N N . GLU A 1 194 ? -11.874 0.020 1.394 1.00 97.25 194 GLU A N 1
ATOM 1493 C CA . GLU A 1 194 ? -12.778 -0.592 2.363 1.00 97.25 194 GLU A CA 1
ATOM 1494 C C . GLU A 1 194 ? -12.036 -1.333 3.483 1.00 97.25 194 GLU A C 1
ATOM 1496 O O . GLU A 1 194 ? -12.561 -1.461 4.592 1.00 97.25 194 GLU A O 1
ATOM 1501 N N . ILE A 1 195 ? -10.827 -1.837 3.209 1.00 97.75 195 ILE A N 1
ATOM 1502 C CA . ILE A 1 195 ? -10.040 -2.657 4.137 1.00 97.75 195 ILE A CA 1
ATOM 1503 C C . ILE A 1 195 ? -8.611 -2.121 4.230 1.00 97.75 195 ILE A C 1
ATOM 1505 O O . ILE A 1 195 ? -7.918 -2.039 3.217 1.00 97.75 195 ILE A O 1
ATOM 1509 N N . ILE A 1 196 ? -8.137 -1.830 5.444 1.00 97.44 196 ILE A N 1
ATOM 1510 C CA . ILE A 1 196 ? -6.740 -1.440 5.693 1.00 97.44 196 ILE A CA 1
ATOM 1511 C C . ILE A 1 196 ? -6.073 -2.416 6.654 1.00 97.44 196 ILE A C 1
ATOM 1513 O O . ILE A 1 196 ? -6.614 -2.728 7.713 1.00 97.44 196 ILE A O 1
ATOM 1517 N N . GLU A 1 197 ? -4.883 -2.890 6.292 1.00 96.75 197 GLU A N 1
ATOM 1518 C CA . GLU A 1 197 ? -4.135 -3.886 7.058 1.00 96.75 197 GLU A CA 1
ATOM 1519 C C . GLU A 1 197 ? -2.697 -3.435 7.334 1.00 96.75 197 GLU A C 1
ATOM 1521 O O . GLU A 1 197 ? -1.772 -3.852 6.625 1.00 96.75 197 GLU A O 1
ATOM 1526 N N . PRO A 1 198 ? -2.478 -2.569 8.337 1.00 95.56 198 PRO A N 1
ATOM 1527 C CA . PRO A 1 198 ? -1.141 -2.138 8.685 1.00 95.56 198 PRO A CA 1
ATOM 1528 C C . PRO A 1 198 ? -0.476 -3.157 9.621 1.00 95.56 198 PRO A C 1
ATOM 1530 O O . PRO A 1 198 ? -1.108 -3.740 10.509 1.00 95.56 198 PRO A O 1
ATOM 1533 N N . GLU A 1 199 ? 0.827 -3.355 9.445 1.00 92.75 199 GLU A N 1
ATOM 1534 C CA . GLU A 1 199 ? 1.631 -4.252 10.273 1.00 92.75 199 GLU A CA 1
ATOM 1535 C C . GLU A 1 199 ? 2.733 -3.508 11.038 1.00 92.75 199 GLU A C 1
ATOM 1537 O O . GLU A 1 199 ? 3.289 -2.520 10.560 1.00 92.75 199 GLU A O 1
ATOM 1542 N N . ALA A 1 200 ? 3.114 -4.027 12.207 1.00 90.50 200 ALA A N 1
ATOM 1543 C CA . ALA A 1 200 ? 4.263 -3.553 12.974 1.00 90.50 200 ALA A CA 1
ATOM 1544 C C . ALA A 1 200 ? 4.140 -2.051 13.301 1.00 90.50 200 ALA A C 1
ATOM 1546 O O . ALA A 1 200 ? 3.074 -1.612 13.741 1.00 90.50 200 ALA A O 1
ATOM 1547 N N . ARG A 1 201 ? 5.211 -1.269 13.121 1.00 90.69 201 ARG A N 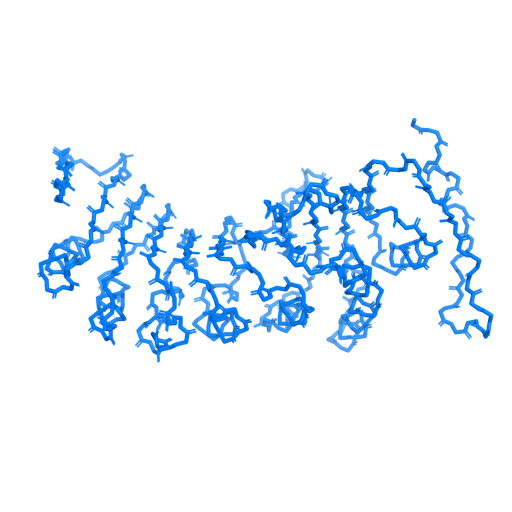1
ATOM 1548 C CA . ARG A 1 201 ? 5.242 0.172 13.429 1.00 90.69 201 ARG A CA 1
ATOM 1549 C C . ARG A 1 201 ? 4.380 1.016 12.494 1.00 90.69 201 ARG A C 1
ATOM 1551 O O . ARG A 1 201 ? 3.885 2.059 12.901 1.00 90.69 201 ARG A O 1
ATOM 1558 N N . VAL A 1 202 ? 4.099 0.529 11.286 1.00 92.50 202 VAL A N 1
ATOM 1559 C CA . VAL A 1 202 ? 3.223 1.216 10.326 1.00 92.50 202 VAL A CA 1
ATOM 1560 C C . VAL A 1 202 ? 1.818 1.435 10.902 1.00 92.50 202 VAL A C 1
ATOM 1562 O O . VAL A 1 202 ? 1.171 2.439 10.608 1.00 92.50 202 VAL A O 1
ATOM 1565 N N . ALA A 1 203 ? 1.347 0.530 11.764 1.00 94.00 203 ALA A N 1
ATOM 1566 C CA . ALA A 1 203 ? 0.052 0.671 12.426 1.00 94.00 203 ALA A CA 1
ATOM 1567 C C . ALA A 1 203 ? -0.053 1.922 13.307 1.00 94.00 203 ALA A C 1
ATOM 1569 O O . ALA A 1 203 ? -1.143 2.473 13.435 1.00 94.00 203 ALA A O 1
ATOM 1570 N N . GLN A 1 204 ? 1.063 2.385 13.874 1.00 93.44 204 GLN A N 1
ATOM 1571 C CA . GLN A 1 204 ? 1.112 3.609 14.673 1.00 93.44 204 GLN A CA 1
ATOM 1572 C C . GLN A 1 204 ? 0.878 4.818 13.761 1.00 93.44 204 GLN A C 1
ATOM 1574 O O . GLN A 1 204 ? -0.051 5.591 13.984 1.00 93.44 204 GLN A O 1
ATOM 1579 N N . GLY A 1 205 ? 1.630 4.915 12.658 1.00 93.38 205 GLY A N 1
ATOM 1580 C CA . GLY A 1 205 ? 1.435 5.953 11.640 1.00 93.38 205 GLY A CA 1
ATOM 1581 C C . GLY A 1 205 ? 0.004 5.994 11.100 1.00 93.38 205 GLY A C 1
ATOM 1582 O O . GLY A 1 205 ? -0.599 7.065 11.012 1.00 93.38 205 GLY A O 1
ATOM 1583 N N . PHE A 1 206 ? -0.577 4.820 10.830 1.00 95.88 206 PHE A N 1
ATOM 1584 C CA . PHE A 1 206 ? -1.974 4.702 10.414 1.00 95.88 206 PHE A CA 1
ATOM 1585 C C . PHE A 1 206 ? -2.946 5.214 11.482 1.00 95.88 206 PHE A C 1
ATOM 1587 O O . PHE A 1 206 ? -3.867 5.954 11.150 1.00 95.88 206 PHE A O 1
ATOM 1594 N N . ALA A 1 207 ? -2.755 4.847 12.752 1.00 95.38 207 ALA A N 1
ATOM 1595 C CA . ALA A 1 207 ? -3.604 5.294 13.854 1.00 95.38 207 ALA A CA 1
ATOM 1596 C C . ALA A 1 207 ? -3.647 6.826 13.962 1.00 95.38 207 ALA A C 1
ATOM 1598 O O . ALA A 1 207 ? -4.726 7.418 14.060 1.00 95.38 207 ALA A O 1
ATOM 1599 N N . HIS A 1 208 ? -2.480 7.472 13.887 1.00 96.00 208 HIS A N 1
ATOM 1600 C CA . HIS A 1 208 ? -2.377 8.933 13.909 1.00 96.00 208 HIS A CA 1
ATOM 1601 C C . HIS A 1 208 ? -3.009 9.568 12.669 1.00 96.00 208 HIS A C 1
ATOM 1603 O O . HIS A 1 208 ? -3.755 10.538 12.799 1.00 96.00 208 HIS A O 1
ATOM 1609 N N . ALA A 1 209 ? -2.798 8.997 11.481 1.00 95.88 209 ALA A N 1
ATOM 1610 C CA . ALA A 1 209 ? -3.452 9.475 10.266 1.00 95.88 209 ALA A CA 1
ATOM 1611 C C . ALA A 1 209 ? -4.977 9.323 10.327 1.00 95.88 209 ALA A C 1
ATOM 1613 O O . ALA A 1 209 ? -5.691 10.251 9.966 1.00 95.88 209 ALA A O 1
ATOM 1614 N N . LEU A 1 210 ? -5.493 8.205 10.845 1.00 95.69 210 LEU A N 1
ATOM 1615 C CA . LEU A 1 210 ? -6.931 7.979 10.993 1.00 95.69 210 LEU A CA 1
ATOM 1616 C C . LEU A 1 210 ? -7.562 9.007 11.939 1.00 95.69 210 LEU A C 1
ATOM 1618 O O . LEU A 1 210 ? -8.646 9.506 11.657 1.00 95.69 210 LEU A O 1
ATOM 1622 N N . LYS A 1 211 ? -6.877 9.369 13.031 1.00 95.50 211 LYS A N 1
ATOM 1623 C CA . LYS A 1 211 ? -7.312 10.441 13.940 1.00 95.50 211 LYS A CA 1
ATOM 1624 C C . LYS A 1 211 ? -7.427 11.795 13.233 1.00 95.50 211 LYS A C 1
ATOM 1626 O O . LYS A 1 211 ? -8.362 12.540 13.509 1.00 95.50 211 LYS A O 1
ATOM 1631 N N . LEU A 1 212 ? -6.457 12.133 12.385 1.00 95.88 212 LEU A N 1
ATOM 1632 C CA . LEU A 1 212 ? -6.361 13.448 11.739 1.00 95.88 212 LEU A CA 1
ATOM 1633 C C . LEU A 1 212 ? -7.194 13.553 10.455 1.00 95.88 212 LEU A C 1
ATOM 1635 O O . LEU A 1 212 ? -7.633 14.642 10.089 1.00 95.88 212 LEU A O 1
ATOM 1639 N N . HIS A 1 213 ? -7.404 12.431 9.772 1.00 95.44 213 HIS A N 1
ATOM 1640 C CA . HIS A 1 213 ? -7.889 12.382 8.396 1.00 95.44 213 HIS A CA 1
ATOM 1641 C C . HIS A 1 213 ? -8.964 11.309 8.180 1.00 95.44 213 HIS A C 1
ATOM 1643 O O . HIS A 1 213 ? -9.101 10.777 7.080 1.00 95.44 213 HIS A O 1
ATOM 1649 N N . SER A 1 214 ? -9.759 10.992 9.207 1.00 90.31 214 SER A N 1
ATOM 1650 C CA . SER A 1 214 ? -10.813 9.965 9.138 1.00 90.31 214 SER A CA 1
ATOM 1651 C C . SER A 1 214 ? -11.771 10.145 7.951 1.00 90.31 214 SER A C 1
ATOM 1653 O O . SER A 1 214 ? -12.228 9.152 7.382 1.00 90.31 214 SER A O 1
ATOM 1655 N N . ALA A 1 215 ? -12.041 11.389 7.546 1.00 92.81 215 ALA A N 1
ATOM 1656 C CA . ALA A 1 215 ? -12.913 11.728 6.424 1.00 92.81 215 ALA A CA 1
ATOM 1657 C C . ALA A 1 215 ? -12.370 11.306 5.044 1.00 92.81 215 ALA A C 1
ATOM 1659 O O . ALA A 1 215 ? -13.163 11.165 4.117 1.00 92.81 215 ALA A O 1
ATOM 1660 N N . LEU A 1 216 ? -11.058 11.067 4.899 1.00 92.56 216 LEU A N 1
ATOM 1661 C CA . LEU A 1 216 ? -10.446 10.673 3.619 1.00 92.56 216 LEU A CA 1
ATOM 1662 C C . LEU A 1 216 ? -10.761 9.229 3.210 1.00 92.56 216 LEU A C 1
ATOM 1664 O O . LEU A 1 216 ? -10.548 8.851 2.065 1.00 92.56 216 LEU A O 1
ATOM 1668 N N . LEU A 1 217 ? -11.293 8.418 4.125 1.00 93.50 217 LEU A N 1
ATOM 1669 C CA . LEU A 1 217 ? -11.653 7.028 3.853 1.00 93.50 217 LEU A CA 1
ATOM 1670 C C . LEU A 1 217 ? -13.153 6.798 4.056 1.00 93.50 217 LEU A C 1
ATOM 1672 O O . LEU A 1 217 ? -13.538 6.071 4.975 1.00 93.50 217 LEU A O 1
ATOM 1676 N N . PRO A 1 218 ? -14.042 7.412 3.263 1.00 93.88 218 PRO A N 1
ATOM 1677 C CA . PRO A 1 218 ? -15.483 7.313 3.492 1.00 93.88 218 PRO A CA 1
ATOM 1678 C C . PRO A 1 218 ? -16.007 5.871 3.395 1.00 93.88 218 PRO A C 1
ATOM 1680 O O . PRO A 1 218 ? -16.975 5.539 4.070 1.00 93.88 218 PRO A O 1
ATOM 1683 N N . GLN A 1 219 ? -15.340 4.999 2.630 1.00 95.50 219 GLN A N 1
ATOM 1684 C CA . GLN A 1 219 ? -15.756 3.609 2.400 1.00 95.50 219 GLN A CA 1
ATOM 1685 C C . GLN A 1 219 ? -15.125 2.586 3.355 1.00 95.50 219 GLN A C 1
ATOM 1687 O O . GLN A 1 219 ? -15.395 1.393 3.225 1.00 95.50 219 GLN A O 1
ATOM 1692 N N . LEU A 1 220 ? -14.296 3.013 4.317 1.00 95.88 220 LEU A N 1
ATOM 1693 C CA . LEU A 1 220 ? -13.614 2.093 5.229 1.00 95.88 220 LEU A CA 1
ATOM 1694 C C . LEU A 1 220 ? -14.621 1.299 6.067 1.00 95.88 220 LEU A C 1
ATOM 1696 O O . LEU A 1 220 ? -15.379 1.873 6.849 1.00 95.88 220 LEU A O 1
ATOM 1700 N N . LYS A 1 221 ? -14.564 -0.027 5.934 1.00 95.56 221 LYS A N 1
ATOM 1701 C CA . LYS A 1 221 ? -15.401 -1.004 6.643 1.00 95.56 221 LYS A CA 1
ATOM 1702 C C . LYS A 1 221 ? -14.596 -1.856 7.611 1.00 95.56 221 LYS A C 1
ATOM 1704 O O . LYS A 1 221 ? -15.159 -2.356 8.581 1.00 95.56 221 LYS A O 1
ATOM 1709 N N . LYS A 1 222 ? -13.298 -2.061 7.362 1.00 96.00 222 LYS A N 1
ATOM 1710 C CA . LYS A 1 222 ? -12.474 -2.970 8.164 1.00 96.00 222 LYS A CA 1
ATOM 1711 C C . LYS A 1 222 ? -11.036 -2.492 8.337 1.00 96.00 222 LYS A C 1
ATOM 1713 O O . LYS A 1 222 ? -10.374 -2.098 7.383 1.00 96.00 222 LYS A O 1
ATOM 1718 N N . ILE A 1 223 ? -10.531 -2.617 9.556 1.00 96.00 223 ILE A N 1
ATOM 1719 C CA . ILE A 1 223 ? -9.133 -2.394 9.920 1.00 96.00 223 ILE A CA 1
ATOM 1720 C C . ILE A 1 223 ? -8.585 -3.696 10.501 1.00 96.00 223 ILE A C 1
ATOM 1722 O O . ILE A 1 223 ? -9.173 -4.264 11.421 1.00 96.00 223 ILE A O 1
ATOM 1726 N N . ILE A 1 224 ? -7.451 -4.168 9.983 1.00 96.06 224 ILE A N 1
ATOM 1727 C CA . ILE A 1 224 ? -6.770 -5.371 10.467 1.00 96.06 224 ILE A CA 1
ATOM 1728 C C . ILE A 1 224 ? -5.334 -5.045 10.865 1.00 96.06 224 ILE A C 1
ATOM 1730 O O . ILE A 1 224 ? -4.427 -5.082 10.040 1.00 96.06 224 ILE A O 1
ATOM 1734 N N . ILE A 1 225 ? -5.106 -4.785 12.147 1.00 94.44 225 ILE A N 1
ATOM 1735 C CA . ILE A 1 225 ? -3.770 -4.501 12.672 1.00 94.44 225 ILE A CA 1
ATOM 1736 C C . ILE A 1 225 ? -3.065 -5.814 12.999 1.00 94.44 225 ILE A C 1
ATOM 1738 O O . ILE A 1 225 ? -3.628 -6.671 13.685 1.00 94.44 225 ILE A O 1
ATOM 1742 N N . ARG A 1 226 ? -1.830 -5.987 12.520 1.00 93.00 226 ARG A N 1
ATOM 1743 C CA . ARG A 1 226 ? -1.064 -7.227 12.713 1.00 93.00 226 ARG A CA 1
ATOM 1744 C C . ARG A 1 226 ? 0.303 -6.969 13.330 1.00 93.00 226 ARG A C 1
ATOM 1746 O O . ARG A 1 226 ? 1.042 -6.110 12.866 1.00 93.00 226 ARG A O 1
ATOM 1753 N N . ARG A 1 227 ? 0.697 -7.805 14.297 1.00 91.38 227 ARG A N 1
ATOM 1754 C CA . ARG A 1 227 ? 2.078 -7.876 14.819 1.00 91.38 227 ARG A CA 1
ATOM 1755 C C . ARG A 1 227 ? 2.644 -6.511 15.242 1.00 91.38 227 ARG A C 1
ATOM 1757 O O . ARG A 1 227 ? 3.834 -6.255 15.078 1.00 91.38 227 ARG A O 1
ATOM 1764 N N . SER A 1 228 ? 1.794 -5.642 15.779 1.00 90.94 228 SER A N 1
ATOM 1765 C CA . SER A 1 228 ? 2.151 -4.278 16.176 1.00 90.94 228 SER A CA 1
ATOM 1766 C C . SER A 1 228 ? 2.366 -4.164 17.677 1.00 90.94 228 SER A C 1
ATOM 1768 O O . SER A 1 228 ? 1.796 -4.927 18.454 1.00 90.94 228 SER A O 1
ATOM 1770 N N . LEU A 1 229 ? 3.177 -3.187 18.073 1.00 91.56 229 LEU A N 1
ATOM 1771 C CA . LEU A 1 229 ? 3.207 -2.678 19.440 1.00 91.56 229 LEU A CA 1
ATOM 1772 C C . LEU A 1 229 ? 2.350 -1.413 19.441 1.00 91.56 229 LEU A C 1
ATOM 1774 O O . LEU A 1 229 ? 2.663 -0.480 18.703 1.00 91.56 229 LEU A O 1
ATOM 1778 N N . LEU A 1 230 ? 1.256 -1.412 20.195 1.00 91.31 230 LEU A N 1
ATOM 1779 C CA . LEU A 1 230 ? 0.333 -0.285 20.283 1.00 91.31 230 LEU A CA 1
ATOM 1780 C C . LEU A 1 230 ? 0.407 0.304 21.688 1.00 91.31 230 LEU A C 1
ATOM 1782 O O . LEU A 1 230 ? -0.054 -0.310 22.656 1.00 91.31 230 LEU A O 1
ATOM 1786 N N . ALA A 1 231 ? 0.985 1.498 21.784 1.00 92.06 231 ALA A N 1
ATOM 1787 C CA . ALA A 1 231 ? 0.988 2.254 23.024 1.00 92.06 231 ALA A CA 1
ATOM 1788 C C . ALA A 1 231 ? -0.409 2.824 23.308 1.00 92.06 231 ALA A C 1
ATOM 1790 O O . ALA A 1 231 ? -1.266 2.916 22.420 1.00 92.06 231 ALA A O 1
ATOM 1791 N N . ALA A 1 232 ? -0.638 3.278 24.541 1.00 90.00 232 ALA A N 1
ATOM 1792 C CA . ALA A 1 232 ? -1.900 3.914 24.920 1.00 90.00 232 ALA A CA 1
ATOM 1793 C C . ALA A 1 232 ? -2.264 5.106 24.008 1.00 90.00 232 ALA A C 1
ATOM 1795 O O . ALA A 1 232 ? -3.439 5.312 23.696 1.00 90.00 232 ALA A O 1
ATOM 1796 N N . ALA A 1 233 ? -1.263 5.860 23.537 1.00 93.56 233 ALA A N 1
ATOM 1797 C CA . ALA A 1 233 ? -1.450 6.977 22.611 1.00 93.56 233 ALA A CA 1
ATOM 1798 C C . ALA A 1 233 ? -1.925 6.533 21.214 1.00 93.56 233 ALA A C 1
ATOM 1800 O O . ALA A 1 233 ? -2.756 7.213 20.612 1.00 93.56 233 ALA A O 1
ATOM 1801 N N . ASP A 1 234 ? -1.450 5.389 20.716 1.00 94.44 234 ASP A N 1
ATOM 1802 C CA . ASP A 1 234 ? -1.861 4.851 19.412 1.00 94.44 234 ASP A CA 1
ATOM 1803 C C . ASP A 1 234 ? -3.309 4.352 19.470 1.00 94.44 234 ASP A C 1
ATOM 1805 O O . ASP A 1 234 ? -4.103 4.595 18.562 1.00 94.44 234 ASP A O 1
ATOM 1809 N N . VAL A 1 235 ? -3.688 3.713 20.581 1.00 92.88 235 VAL A N 1
ATOM 1810 C CA . VAL A 1 235 ? -5.076 3.301 20.827 1.00 92.88 235 VAL A CA 1
ATOM 1811 C C . VAL A 1 235 ? -6.004 4.510 20.960 1.00 92.88 235 VAL A C 1
ATOM 1813 O O . VAL A 1 235 ? -7.106 4.493 20.417 1.00 92.88 235 VAL A O 1
ATOM 1816 N N . ASP A 1 236 ? -5.577 5.571 21.651 1.00 92.75 236 ASP A N 1
ATOM 1817 C CA . ASP A 1 236 ? -6.343 6.821 21.738 1.00 92.75 236 ASP A CA 1
ATOM 1818 C C . ASP A 1 236 ? -6.549 7.457 20.356 1.00 92.75 236 ASP A C 1
ATOM 1820 O O . ASP A 1 236 ? -7.638 7.948 20.052 1.00 92.75 236 ASP A O 1
ATOM 1824 N N . ALA A 1 237 ? -5.530 7.406 19.493 1.00 94.56 237 ALA A N 1
ATOM 1825 C CA . ALA A 1 237 ? -5.640 7.885 18.124 1.00 94.56 237 ALA A CA 1
ATOM 1826 C C . ALA A 1 237 ? -6.624 7.047 17.292 1.00 94.56 237 ALA A C 1
ATOM 1828 O O . ALA A 1 237 ? -7.520 7.621 16.669 1.00 94.56 237 ALA A O 1
ATOM 1829 N N . LEU A 1 238 ? -6.538 5.712 17.357 1.00 93.19 238 LEU A N 1
ATOM 1830 C CA . LEU A 1 238 ? -7.520 4.820 16.728 1.00 93.19 238 LEU A CA 1
ATOM 1831 C C . LEU A 1 238 ? -8.941 5.106 17.224 1.00 93.19 238 LEU A C 1
ATOM 1833 O O . LEU A 1 238 ? -9.846 5.236 16.407 1.00 93.19 238 LEU A O 1
ATOM 1837 N N . SER A 1 239 ? -9.125 5.256 18.539 1.00 90.62 239 SER A N 1
ATOM 1838 C CA . SER A 1 239 ? -10.417 5.571 19.164 1.00 90.62 239 SER A CA 1
ATOM 1839 C C . SER A 1 239 ? -11.049 6.816 18.561 1.00 90.62 239 SER A C 1
ATOM 1841 O O . SER A 1 239 ? -12.145 6.761 18.008 1.00 90.62 239 SER A O 1
ATOM 1843 N N . LYS A 1 240 ? -10.317 7.933 18.596 1.00 91.75 240 LYS A N 1
ATOM 1844 C CA . LYS A 1 240 ? -10.796 9.222 18.089 1.00 91.75 240 LYS A CA 1
ATOM 1845 C C . LYS A 1 240 ? -11.082 9.165 16.594 1.00 91.75 240 LYS A C 1
ATOM 1847 O O . LYS A 1 240 ? -12.097 9.688 16.143 1.00 91.75 240 LYS A O 1
ATOM 1852 N N . GLY A 1 241 ? -10.207 8.503 15.838 1.00 92.31 241 GLY A N 1
ATOM 1853 C CA . GLY A 1 241 ? -10.389 8.300 14.406 1.00 92.31 241 GLY A CA 1
ATOM 1854 C C . GLY A 1 241 ? -11.643 7.490 14.072 1.00 92.31 241 GLY A C 1
ATOM 1855 O O . GLY A 1 241 ? -12.326 7.821 13.110 1.00 92.31 241 GLY A O 1
ATOM 1856 N N . LEU A 1 242 ? -11.975 6.473 14.874 1.00 91.56 242 LEU A N 1
ATOM 1857 C CA . LEU A 1 242 ? -13.179 5.651 14.719 1.00 91.56 242 LEU A CA 1
ATOM 1858 C C . LEU A 1 242 ? -14.454 6.378 15.165 1.00 91.56 242 LEU A C 1
ATOM 1860 O O . LEU A 1 242 ? -15.436 6.365 14.432 1.00 91.56 242 LEU A O 1
ATOM 1864 N N . GLN A 1 243 ? -14.432 7.051 16.318 1.00 89.06 243 GLN A N 1
ATOM 1865 C CA . GLN A 1 243 ? -15.565 7.829 16.843 1.00 89.06 243 GLN A CA 1
ATOM 1866 C C . GLN A 1 243 ? -15.960 8.994 15.926 1.00 89.06 243 GLN A C 1
ATOM 1868 O O . GLN A 1 243 ? -17.127 9.365 15.860 1.00 89.06 243 GLN A O 1
ATOM 1873 N N . ALA A 1 244 ? -15.001 9.568 15.195 1.00 90.31 244 ALA A N 1
ATOM 1874 C CA . ALA A 1 244 ? -15.263 10.630 14.229 1.00 90.31 244 ALA A CA 1
ATOM 1875 C C . ALA A 1 244 ? -16.016 10.149 12.972 1.00 90.31 244 ALA A C 1
ATOM 1877 O O . ALA A 1 244 ? -16.351 10.965 12.112 1.00 90.31 244 ALA A O 1
ATOM 1878 N N . ARG A 1 245 ? -16.253 8.841 12.817 1.00 87.69 245 ARG A N 1
ATOM 1879 C CA . ARG A 1 245 ? -16.900 8.271 11.632 1.00 87.69 245 ARG A CA 1
ATOM 1880 C C . ARG A 1 245 ? -18.386 8.055 11.869 1.00 87.69 245 ARG A C 1
ATOM 1882 O O . ARG A 1 245 ? -18.800 7.559 12.907 1.00 87.69 245 ARG A O 1
ATOM 1889 N N . ALA A 1 246 ? -19.178 8.351 10.842 1.00 81.81 246 ALA A N 1
ATOM 1890 C CA . ALA A 1 246 ? -20.616 8.084 10.846 1.00 81.81 246 ALA A CA 1
ATOM 1891 C C . ALA A 1 246 ? -20.957 6.598 10.615 1.00 81.81 246 ALA A C 1
ATOM 1893 O O . ALA A 1 246 ? -22.064 6.162 10.913 1.00 81.81 246 ALA A O 1
ATOM 1894 N N . THR A 1 247 ? -20.025 5.823 10.056 1.00 86.00 247 THR A N 1
ATOM 1895 C CA . THR A 1 247 ? -20.216 4.410 9.710 1.00 86.00 247 THR A CA 1
ATOM 1896 C C . THR A 1 247 ? -19.404 3.519 10.639 1.00 86.00 247 THR A C 1
ATOM 1898 O O . THR A 1 247 ? -18.201 3.749 10.803 1.00 86.00 247 THR A O 1
ATOM 1901 N N . ALA A 1 248 ? -20.026 2.465 11.167 1.00 86.00 248 ALA A N 1
ATOM 1902 C CA . ALA A 1 248 ? -19.334 1.458 11.964 1.00 86.00 248 ALA A CA 1
ATOM 1903 C C . ALA A 1 248 ? -18.216 0.775 11.153 1.00 86.00 248 ALA A C 1
ATOM 1905 O O . ALA A 1 248 ? -18.380 0.468 9.971 1.00 86.00 248 ALA A O 1
ATOM 1906 N N . VAL A 1 249 ? -17.077 0.529 11.805 1.00 90.12 249 VAL A N 1
ATOM 1907 C CA . VAL A 1 249 ? -15.892 -0.105 11.211 1.00 90.12 249 VAL A CA 1
ATOM 1908 C C . VAL A 1 249 ? -15.529 -1.331 12.033 1.00 90.12 249 VAL A C 1
ATOM 1910 O O . VAL A 1 249 ? -15.435 -1.264 13.253 1.00 90.12 249 VAL A O 1
ATOM 1913 N N . SER A 1 250 ? -15.282 -2.456 11.374 1.00 91.50 250 SER A N 1
ATOM 1914 C CA . SER A 1 250 ? -14.764 -3.657 12.021 1.00 91.50 250 SER A CA 1
ATOM 1915 C C . SER A 1 250 ? -13.282 -3.487 12.356 1.00 91.50 250 SER A C 1
ATOM 1917 O O . SER A 1 250 ? -12.479 -3.211 11.466 1.00 91.50 250 SER A O 1
ATOM 1919 N N . LEU A 1 251 ? -12.894 -3.675 13.618 1.00 92.38 251 LEU A N 1
ATOM 1920 C CA . LEU A 1 251 ? -11.502 -3.614 14.063 1.00 92.38 251 LEU A CA 1
ATOM 1921 C C . LEU A 1 251 ? -11.024 -5.005 14.482 1.00 92.38 251 LEU A C 1
ATOM 1923 O O . LEU A 1 251 ? -11.553 -5.617 15.405 1.00 92.38 251 LEU A O 1
ATOM 1927 N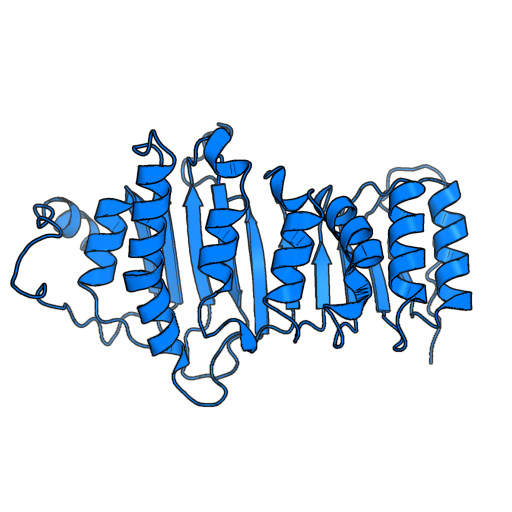 N . SER A 1 252 ? -9.991 -5.508 13.816 1.00 92.75 252 SER A N 1
ATOM 1928 C CA . SER A 1 252 ? -9.341 -6.768 14.166 1.00 92.75 252 SER A CA 1
ATOM 1929 C C . SER A 1 252 ? -7.873 -6.539 14.518 1.00 92.75 252 SER A C 1
ATOM 1931 O O . SER A 1 252 ? -7.121 -5.973 13.729 1.00 92.75 252 SER A O 1
ATOM 1933 N N . ILE A 1 253 ? -7.448 -7.004 15.688 1.00 90.81 253 ILE A N 1
ATOM 1934 C CA . ILE A 1 253 ? -6.083 -6.874 16.199 1.00 90.81 253 ILE A CA 1
ATOM 1935 C C . ILE A 1 253 ? -5.496 -8.279 16.344 1.00 90.81 253 ILE A C 1
ATOM 1937 O O . ILE A 1 253 ? -5.985 -9.078 17.136 1.00 90.81 253 ILE A O 1
ATOM 1941 N N . PHE A 1 254 ? -4.449 -8.597 15.583 1.00 91.44 254 PHE A N 1
ATOM 1942 C CA . PHE A 1 254 ? -3.853 -9.934 15.536 1.00 91.44 254 PHE A CA 1
ATOM 1943 C C . PHE A 1 254 ? -2.389 -9.925 15.949 1.00 91.44 254 PHE A C 1
ATOM 1945 O O . PHE A 1 254 ? -1.538 -9.329 15.283 1.00 91.44 254 PHE A O 1
ATOM 1952 N N . ARG A 1 255 ? -2.069 -10.688 16.995 1.00 89.19 255 ARG A N 1
ATOM 1953 C CA . ARG A 1 255 ? -0.717 -10.843 17.540 1.00 89.19 255 ARG A CA 1
ATOM 1954 C C . ARG A 1 255 ? -0.056 -9.502 17.864 1.00 89.19 255 ARG A C 1
ATOM 1956 O O . ARG A 1 255 ? 1.156 -9.363 17.700 1.00 89.19 255 ARG A O 1
ATOM 1963 N N . CYS A 1 256 ? -0.844 -8.525 18.298 1.00 88.81 256 CYS A N 1
ATOM 1964 C CA . CYS A 1 256 ? -0.333 -7.240 18.760 1.00 88.81 256 CYS A CA 1
ATOM 1965 C C . CYS A 1 256 ? -0.080 -7.278 20.266 1.00 88.81 256 CYS A C 1
ATOM 1967 O O . CYS A 1 256 ? -0.780 -7.981 21.001 1.00 88.81 256 CYS A O 1
ATOM 1969 N N . ASP A 1 257 ? 0.905 -6.499 20.694 1.00 89.56 257 ASP A N 1
ATOM 1970 C CA . ASP A 1 257 ? 1.053 -6.097 22.084 1.00 89.56 257 ASP A CA 1
ATOM 1971 C C . ASP A 1 257 ? 0.329 -4.764 22.265 1.00 89.56 257 ASP A C 1
ATOM 1973 O O . ASP A 1 257 ? 0.512 -3.845 21.462 1.00 89.56 257 ASP A O 1
ATOM 1977 N N . VAL A 1 258 ? -0.534 -4.685 23.269 1.00 86.75 258 VAL A N 1
ATOM 1978 C CA . VAL A 1 258 ? -1.296 -3.478 23.581 1.00 86.75 258 VAL A CA 1
ATOM 1979 C C . VAL A 1 258 ? -1.053 -3.181 25.044 1.00 86.75 258 VAL A C 1
ATOM 1981 O O . VAL A 1 258 ? -1.332 -4.028 25.898 1.00 86.75 258 VAL A O 1
ATOM 1984 N N . GLU A 1 259 ? -0.561 -1.979 25.333 1.00 86.56 259 GLU A N 1
ATOM 1985 C CA . GLU A 1 259 ? -0.357 -1.546 26.713 1.00 86.56 259 GLU A CA 1
ATOM 1986 C C . GLU A 1 259 ? -1.655 -1.667 27.522 1.00 86.56 259 GLU A C 1
ATOM 1988 O O . GLU A 1 259 ? -2.756 -1.488 26.995 1.00 86.56 259 GLU A O 1
ATOM 1993 N N . LYS A 1 260 ? -1.533 -1.960 28.822 1.00 83.12 260 LYS A N 1
ATOM 1994 C CA . LYS A 1 260 ? -2.673 -2.238 29.713 1.00 83.12 260 LYS A CA 1
ATOM 1995 C C . LYS A 1 260 ? -3.774 -1.175 29.617 1.00 83.12 260 LYS A C 1
ATOM 1997 O O . LYS A 1 260 ? -4.944 -1.518 29.467 1.00 83.12 260 LYS A O 1
ATOM 2002 N N . ASP A 1 261 ? -3.393 0.097 29.641 1.00 84.19 261 ASP A N 1
ATOM 2003 C CA . ASP A 1 261 ? -4.337 1.215 29.557 1.00 84.19 261 ASP A CA 1
ATOM 2004 C C . ASP A 1 261 ? -4.978 1.324 28.164 1.00 84.19 261 ASP A C 1
ATOM 2006 O O . ASP A 1 261 ? -6.142 1.703 28.032 1.00 84.19 261 ASP A O 1
ATOM 2010 N N . GLY A 1 262 ? -4.248 0.935 27.115 1.00 83.81 262 GLY A N 1
ATOM 2011 C CA . GLY A 1 262 ? -4.778 0.799 25.760 1.00 83.81 262 GLY A CA 1
ATOM 2012 C C . GLY A 1 262 ? -5.809 -0.328 25.651 1.00 83.81 262 GLY A C 1
ATOM 2013 O O . GLY A 1 262 ? -6.836 -0.164 25.002 1.00 83.81 262 GLY A O 1
ATOM 2014 N N . ALA A 1 263 ? -5.603 -1.455 26.334 1.00 83.06 263 ALA A N 1
ATOM 2015 C CA . ALA A 1 263 ? -6.541 -2.576 26.310 1.00 83.06 263 ALA A CA 1
ATOM 2016 C C . ALA A 1 263 ? -7.922 -2.211 26.883 1.00 83.06 263 ALA A C 1
ATOM 2018 O O . ALA A 1 263 ? -8.945 -2.584 26.307 1.00 83.06 263 ALA A O 1
ATOM 2019 N N . GLU A 1 264 ? -7.967 -1.465 27.992 1.00 83.00 264 GLU A N 1
ATOM 2020 C CA . GLU A 1 264 ? -9.236 -0.993 28.566 1.00 83.00 264 GLU A CA 1
ATOM 2021 C C . GLU A 1 264 ? -9.923 0.037 27.660 1.00 83.00 264 GLU A C 1
ATOM 2023 O O . GLU A 1 264 ? -11.138 -0.017 27.467 1.00 83.00 264 GLU A O 1
ATOM 2028 N N . ARG A 1 265 ? -9.151 0.918 27.012 1.00 82.94 265 ARG A N 1
ATOM 2029 C CA . ARG A 1 265 ? -9.691 1.858 26.018 1.00 82.94 265 ARG A CA 1
ATOM 2030 C C . ARG A 1 265 ? -10.272 1.146 24.803 1.00 82.94 265 ARG A C 1
ATOM 2032 O O . ARG A 1 265 ? -11.355 1.516 24.367 1.00 82.94 265 ARG A O 1
ATOM 2039 N N . LEU A 1 266 ? -9.604 0.112 24.287 1.00 82.62 266 LEU A N 1
ATOM 2040 C CA . LEU A 1 266 ? -10.127 -0.683 23.173 1.00 82.62 266 LEU A CA 1
ATOM 2041 C C . LEU A 1 266 ? -11.514 -1.240 23.490 1.00 82.62 266 LEU A C 1
ATOM 2043 O O . LEU A 1 266 ? -12.392 -1.137 22.643 1.00 82.62 266 LEU A O 1
ATOM 2047 N N . LYS A 1 267 ? -11.745 -1.751 24.708 1.00 78.69 267 LYS A N 1
ATOM 2048 C CA . LYS A 1 267 ? -13.077 -2.224 25.127 1.00 78.69 267 LYS A CA 1
ATOM 2049 C C . LYS A 1 267 ? -14.125 -1.113 25.079 1.00 78.69 267 LYS A C 1
ATOM 2051 O O . LYS A 1 267 ? -15.241 -1.357 24.637 1.00 78.69 267 LYS A O 1
ATOM 2056 N N . HIS A 1 268 ? -13.765 0.094 25.509 1.00 81.25 268 HIS A N 1
ATOM 2057 C CA . HIS A 1 268 ? -14.670 1.242 25.483 1.00 81.25 268 HIS A CA 1
ATOM 2058 C C . HIS A 1 268 ? -15.054 1.644 24.053 1.00 81.25 268 HIS A C 1
ATOM 2060 O O . HIS A 1 268 ? -16.223 1.905 23.780 1.00 81.25 268 HIS A O 1
ATOM 2066 N N . ILE A 1 269 ? -14.088 1.610 23.124 1.00 77.94 269 ILE A N 1
ATOM 2067 C CA . ILE A 1 269 ? -14.313 1.910 21.701 1.00 77.94 269 ILE A CA 1
ATOM 2068 C C . ILE A 1 269 ? -15.394 1.005 21.117 1.00 77.94 269 ILE A C 1
ATOM 2070 O O . ILE A 1 269 ? -16.271 1.502 20.417 1.00 77.94 269 ILE A O 1
ATOM 2074 N N . VAL A 1 270 ? -15.348 -0.301 21.399 1.00 70.94 270 VAL A N 1
ATOM 2075 C CA . VAL A 1 270 ? -16.348 -1.270 20.907 1.00 70.94 270 VAL A CA 1
ATOM 2076 C C . VAL A 1 270 ? -17.757 -0.844 21.310 1.00 70.94 270 VAL A C 1
ATOM 2078 O O . VAL A 1 270 ? -18.661 -0.826 20.480 1.00 70.94 270 VAL A O 1
ATOM 2081 N N . THR A 1 271 ? -17.921 -0.446 22.571 1.00 75.44 271 THR A N 1
ATOM 2082 C CA . THR A 1 271 ? -19.212 -0.042 23.131 1.00 75.44 271 THR A CA 1
ATOM 2083 C C . THR A 1 271 ? -19.724 1.266 22.526 1.00 75.44 271 THR A C 1
ATOM 2085 O O . THR A 1 271 ? -20.908 1.372 22.226 1.00 75.44 271 THR A O 1
ATOM 2088 N N . GLU A 1 272 ? -18.856 2.262 22.335 1.00 77.12 27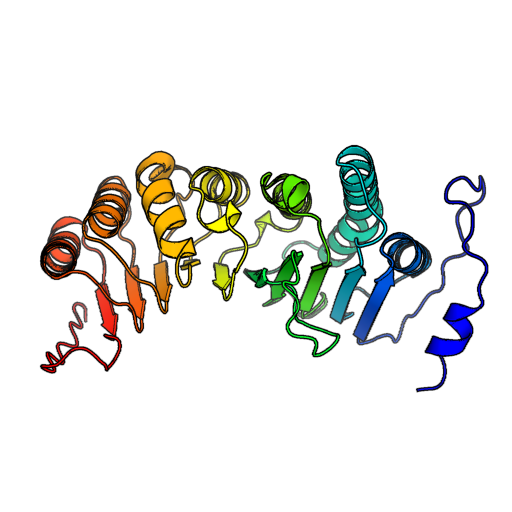2 GLU A N 1
ATOM 2089 C CA . GLU A 1 272 ? -19.275 3.604 21.900 1.00 77.12 272 GLU A CA 1
ATOM 2090 C C . GLU A 1 272 ? -19.404 3.764 20.385 1.00 77.12 272 GLU A C 1
ATOM 2092 O O . GLU A 1 272 ? -20.261 4.505 19.913 1.00 77.12 272 GLU A O 1
ATOM 2097 N N . SER A 1 273 ? -18.540 3.104 19.614 1.00 68.69 273 SER A N 1
ATOM 2098 C CA . SER A 1 273 ? -18.491 3.269 18.153 1.00 68.69 273 SER A CA 1
ATOM 2099 C C . SER A 1 273 ? -19.383 2.282 17.395 1.00 68.69 273 SER A C 1
ATOM 2101 O O . SER A 1 273 ? -19.520 2.395 16.178 1.00 68.69 273 SER A O 1
ATOM 2103 N N . GLY A 1 274 ? -19.951 1.282 18.082 1.00 68.56 274 GLY A N 1
ATOM 2104 C CA . GLY A 1 274 ? -20.676 0.179 17.440 1.00 68.56 274 GLY A CA 1
ATOM 2105 C C . GLY A 1 274 ? -19.789 -0.697 16.543 1.00 68.56 274 GLY A C 1
ATOM 2106 O O . GLY A 1 274 ? -20.294 -1.457 15.718 1.00 68.56 274 GLY A O 1
ATOM 2107 N N . ALA A 1 275 ? -18.464 -0.576 16.665 1.00 74.00 275 ALA A N 1
ATOM 2108 C CA . ALA A 1 275 ? -17.496 -1.369 15.924 1.00 74.00 275 ALA A CA 1
ATOM 2109 C C . ALA A 1 275 ? -17.541 -2.841 16.356 1.00 74.00 275 ALA A C 1
ATOM 2111 O O . ALA A 1 275 ? -17.441 -3.151 17.540 1.00 74.00 275 ALA A O 1
ATOM 2112 N N . THR A 1 276 ? -17.576 -3.774 15.402 1.00 77.25 276 THR A N 1
ATOM 2113 C CA . THR A 1 276 ? -17.273 -5.182 15.708 1.00 77.25 276 THR A CA 1
ATOM 2114 C C . THR A 1 276 ? -15.782 -5.311 16.009 1.00 77.25 276 THR A C 1
ATOM 2116 O O . THR A 1 276 ? -14.964 -4.835 15.214 1.00 77.25 276 THR A O 1
ATOM 2119 N N . PHE A 1 277 ? -15.417 -5.976 17.103 1.00 82.25 277 PHE A N 1
ATOM 2120 C CA . PHE A 1 277 ? -14.032 -6.061 17.557 1.00 82.25 277 PHE A CA 1
ATOM 2121 C C . PHE A 1 277 ? -13.559 -7.498 17.724 1.00 82.25 277 PHE A C 1
ATOM 2123 O O . PHE A 1 277 ? -14.226 -8.312 18.353 1.00 82.25 277 PHE A O 1
ATOM 2130 N N . TYR A 1 278 ? -12.371 -7.789 17.203 1.00 83.31 278 TYR A N 1
ATOM 2131 C CA . TYR A 1 278 ? -11.691 -9.064 17.391 1.00 83.31 278 TYR A CA 1
ATOM 2132 C C . TYR A 1 278 ? -10.256 -8.826 17.859 1.00 83.31 278 TYR A C 1
ATOM 2134 O O . TYR A 1 278 ? -9.529 -8.047 17.243 1.00 83.31 278 TYR A O 1
ATOM 2142 N N . TRP A 1 279 ? -9.818 -9.528 18.907 1.00 82.69 279 TRP A N 1
ATOM 2143 C CA . TRP A 1 279 ? -8.446 -9.436 19.407 1.00 82.69 279 TRP A CA 1
ATOM 2144 C C . TRP A 1 279 ? -7.835 -10.810 19.683 1.00 82.69 279 TRP A C 1
ATOM 2146 O O . TRP A 1 279 ? -8.209 -11.498 20.630 1.00 82.69 279 TRP A O 1
ATOM 2156 N N . ASP A 1 280 ? -6.843 -11.169 18.870 1.00 82.00 280 ASP A N 1
ATOM 2157 C CA . ASP A 1 280 ? -5.929 -12.288 19.093 1.00 82.00 280 ASP A CA 1
ATOM 2158 C C . ASP A 1 280 ? -4.621 -11.742 19.683 1.00 82.00 280 ASP A C 1
ATOM 2160 O O . ASP A 1 280 ? -3.873 -11.016 19.018 1.00 82.00 280 ASP A O 1
ATOM 2164 N N . LYS A 1 281 ? -4.363 -12.022 20.963 1.00 71.38 281 LYS A N 1
ATOM 2165 C CA . LYS A 1 281 ? -3.174 -11.532 21.675 1.00 71.38 281 LYS A CA 1
ATOM 2166 C C . LYS A 1 281 ? -1.926 -12.285 21.225 1.00 71.38 281 LYS A C 1
ATOM 2168 O O . LYS A 1 281 ? -1.963 -13.484 20.971 1.00 71.38 281 LYS A O 1
ATOM 2173 N N . ARG A 1 282 ? -0.778 -11.601 21.185 1.00 69.12 282 ARG A N 1
ATOM 2174 C CA . ARG A 1 282 ? 0.510 -12.285 21.001 1.00 69.12 282 ARG A CA 1
ATOM 2175 C C . ARG A 1 282 ? 0.791 -13.135 22.247 1.00 69.12 282 ARG A C 1
ATOM 2177 O O . ARG A 1 282 ? 0.957 -12.579 23.330 1.00 69.12 282 ARG A O 1
ATOM 2184 N N . GLU A 1 283 ? 0.836 -14.461 22.111 1.00 50.22 283 GLU A N 1
ATOM 2185 C CA . GLU A 1 283 ? 1.354 -15.354 23.159 1.00 50.22 283 GLU A CA 1
ATOM 2186 C C . GLU A 1 283 ? 2.804 -14.951 23.456 1.00 50.22 283 GLU A C 1
ATOM 2188 O O . GLU A 1 283 ? 3.676 -15.179 22.624 1.00 50.22 283 GLU A O 1
ATOM 2193 N N . ASN A 1 284 ? 3.008 -14.231 24.567 1.00 41.66 284 ASN A N 1
ATOM 2194 C CA . ASN A 1 284 ? 4.267 -14.066 25.316 1.00 41.66 284 ASN A CA 1
ATOM 2195 C C . ASN A 1 284 ? 4.138 -13.124 26.537 1.00 41.66 284 ASN A C 1
ATOM 2197 O O . ASN A 1 284 ? 5.109 -12.963 27.270 1.00 41.66 284 ASN A O 1
ATOM 2201 N N . ALA A 1 285 ? 2.961 -12.554 26.827 1.00 35.72 285 ALA A N 1
ATOM 2202 C CA . ALA A 1 285 ? 2.676 -11.943 28.128 1.00 35.72 285 ALA A CA 1
ATOM 2203 C C . ALA A 1 285 ? 1.846 -12.906 28.995 1.00 35.72 285 ALA A C 1
ATOM 2205 O O . ALA A 1 285 ? 0.776 -13.366 28.599 1.00 35.72 285 ALA A O 1
ATOM 2206 N N . VAL A 1 286 ? 2.386 -13.236 30.166 1.00 34.19 286 VAL A N 1
ATOM 2207 C CA . VAL A 1 286 ? 1.814 -14.115 31.194 1.00 34.19 286 VAL A CA 1
ATOM 2208 C C . VAL A 1 286 ? 0.356 -13.741 31.518 1.00 34.19 286 VAL A C 1
ATOM 2210 O O . VAL A 1 286 ? 0.019 -12.569 31.659 1.00 34.19 286 VAL A O 1
ATOM 2213 N N . SER A 1 287 ? -0.475 -14.773 31.703 1.00 33.84 287 SER A N 1
ATOM 2214 C CA . SER A 1 287 ? -1.931 -14.790 31.950 1.00 33.84 287 SER A CA 1
ATOM 2215 C C . SER A 1 287 ? -2.823 -14.683 30.701 1.00 33.84 287 SER A C 1
ATOM 2217 O O . SER A 1 287 ? -3.201 -13.623 30.202 1.00 33.84 287 SER A O 1
ATOM 2219 N N . ALA A 1 288 ? -3.202 -15.865 30.215 1.00 30.92 288 ALA A N 1
ATOM 2220 C CA . ALA A 1 288 ? -4.233 -16.068 29.218 1.00 30.92 288 ALA A CA 1
ATOM 2221 C C . ALA A 1 288 ? -5.586 -15.538 29.720 1.00 30.92 288 ALA A C 1
ATOM 2223 O O . ALA A 1 288 ? -6.311 -16.219 30.438 1.00 30.92 288 ALA A O 1
ATOM 2224 N N . ILE A 1 289 ? -5.968 -14.347 29.266 1.00 36.47 289 ILE A N 1
ATOM 2225 C CA . ILE A 1 289 ? -7.381 -14.034 29.056 1.00 36.47 289 ILE A CA 1
ATOM 2226 C C . ILE A 1 289 ? -7.673 -14.403 27.603 1.00 36.47 289 ILE A C 1
ATOM 2228 O O . ILE A 1 289 ? -7.569 -13.562 26.707 1.00 36.47 289 ILE A O 1
ATOM 2232 N N . ARG A 1 290 ? -8.031 -15.670 27.360 1.00 34.16 290 ARG A N 1
ATOM 2233 C CA . ARG A 1 290 ? -8.827 -16.026 26.180 1.00 34.16 290 ARG A CA 1
ATOM 2234 C C . ARG A 1 290 ? -10.201 -15.401 26.387 1.00 34.16 290 ARG A C 1
ATOM 2236 O O . ARG A 1 290 ? -11.080 -16.004 26.985 1.00 34.16 290 ARG A O 1
ATOM 2243 N N . SER A 1 291 ? -10.362 -14.169 25.930 1.00 37.22 291 SER A N 1
ATOM 2244 C CA . SER A 1 291 ? -11.685 -13.619 25.667 1.00 37.22 291 SER A CA 1
ATOM 2245 C C . SER A 1 291 ? -11.796 -13.466 24.162 1.00 37.22 291 SER A C 1
ATOM 2247 O O . SER A 1 291 ? -11.304 -12.511 23.569 1.00 37.22 291 SER A O 1
ATOM 2249 N N . VAL A 1 292 ? -12.378 -14.485 23.535 1.00 35.88 292 VAL A N 1
ATOM 2250 C CA . VAL A 1 292 ? -12.987 -14.316 22.222 1.00 35.88 292 VAL A CA 1
ATOM 2251 C C . VAL A 1 292 ? -14.242 -13.499 22.494 1.00 35.88 292 VAL A C 1
ATOM 2253 O O . VAL A 1 292 ? -15.243 -14.035 22.955 1.00 35.88 292 VAL A O 1
ATOM 2256 N N . TRP A 1 293 ? -14.158 -12.187 22.310 1.00 38.94 293 TRP A N 1
ATOM 2257 C CA . TRP A 1 293 ? -15.348 -11.350 22.270 1.00 38.94 293 TRP A CA 1
ATOM 2258 C C . TRP A 1 293 ? -15.916 -11.471 20.858 1.00 38.94 293 TRP A C 1
ATOM 2260 O O . TRP A 1 293 ? -15.515 -10.747 19.955 1.00 38.94 293 TRP A O 1
ATOM 2270 N N . SER A 1 294 ? -16.786 -12.452 20.634 1.00 29.97 294 SER A N 1
ATOM 2271 C CA . SER A 1 294 ? -17.724 -12.399 19.517 1.00 29.97 294 SER A CA 1
ATOM 2272 C C . SER A 1 294 ? -18.925 -11.587 19.991 1.00 29.97 294 SER A C 1
ATOM 2274 O O . SER A 1 294 ? -19.712 -12.074 20.799 1.00 29.97 294 SER A O 1
ATOM 2276 N N . PHE A 1 295 ? -19.043 -10.343 19.536 1.00 31.92 295 PHE A N 1
ATOM 2277 C CA . PHE A 1 295 ? -20.295 -9.599 19.632 1.00 31.92 295 PHE A CA 1
ATOM 2278 C C . PHE A 1 295 ? -20.906 -9.527 18.233 1.00 31.92 295 PHE A C 1
ATOM 2280 O O . PHE A 1 295 ? -20.306 -8.925 17.341 1.00 31.92 295 PHE A O 1
ATOM 2287 N N . GLY A 1 296 ? -22.070 -10.160 18.070 1.00 26.77 296 GLY A N 1
ATOM 2288 C CA . GLY A 1 296 ? -22.910 -10.101 16.872 1.00 26.77 296 GLY A CA 1
ATOM 2289 C C . GLY A 1 296 ? -23.278 -11.481 16.328 1.00 26.77 296 GLY A C 1
ATOM 2290 O O . GLY A 1 296 ? -22.431 -12.127 15.710 1.00 26.77 296 GLY A O 1
ATOM 2291 N N . ASP A 1 297 ? -24.527 -11.885 16.582 1.00 30.61 297 ASP A N 1
ATOM 2292 C CA . ASP A 1 297 ? -25.313 -12.766 15.703 1.00 30.61 297 ASP A CA 1
ATOM 2293 C C . ASP A 1 297 ? -25.606 -12.064 14.363 1.00 30.61 297 ASP A C 1
ATOM 2295 O O . ASP A 1 297 ? -25.736 -10.813 14.372 1.00 30.61 297 ASP A O 1
#

Sequence (297 aa):
MTDLEALRQIPLPSLQSQHPPKSVSLSKLQTLNITDNARRALAIVNGLELPASTITLISLDCNAMKSASQVNNLLTQVDHIIGSHLASACSSPGSGFETLILSSAPDYRGVKTEHHGFQIALEHALDSSGPKTWRFALYNLREPTLKDASPLRHVLMWPNFCSVKRVAIWHASFQWAEDSITWQSVMDTLPGVEIIEPEARVAQGFAHALKLHSALLPQLKKIIIRRSLLAAADVDALSKGLQARATAVSLSIFRCDVEKDGAERLKHIVTESGATFYWDKRENAVSAIRSVWSFGD

pLDDT: mean 81.67, std 16.89, range [26.77, 97.75]

Foldseek 3Di:
DPPVVVLVPDPQPDPPDPDQAQADEPPPAAEDADADALSSQLSVLSRYDDFQQHAYAAEHECQVPDDLVVVVVSLVSCCVRVLVSPCVSQVDVQWAAQEKEKAADDDPPPDPDPKPKIKIKGADTRDPRGHRIYMYMYIPDDPVNLLDCVSVLSVLQRPRLQNYQEYAYPHHPRPNLLALVNVLSVLQSHLNHAEYEYEESSLLSNLQNLLVPLVSNLNHAEYAYEHYEAELVSLVSNLNSLLPHPDAHAYEYAQYHYPPNSVVSVVVSCVRNVYHYAYHHNPDDPDDPPDGPGDDD